Protein AF-A0A3S0DJK5-F1 (afdb_monomer_lite)

Sequence (261 aa):
MQSQNYLDNVILANFKLLVDKNFYSSIINRNNEIIGCTDLSARAFGFSNHDELIKLKLSTKEYGNREIAKYIFKGAYNQISADKIHQYVHKVYLLQEYVFRTGMVVSYIDMLPYNNKFKTYIVTLVPLYCDGQEIVALQTFSNETRVFHFQDYLAYNKIDEVCVDEKELSERELEIMFLLSHGLTQEQCAQIQSISRSTVATIIKNLCTKFGVSGSNSKALQQIAFQSGHHRVIPKSLWKPCVIITDSKAVSYINRELAKK

pLDDT: mean 87.72, std 11.28, range [45.66, 98.44]

Secondary structure (DSSP, 8-state):
--HHHHIIIIIIHHHGGGTTSSSEEEEEETTSBEEEE-HHHHHHTT-SSHHHHHHTT-BGGGTT-HHHHHHHHGGG-STTTHHHHHHHHHHHHHHHHHHHHH---EEEEEEEEETTEEEEEEEEEEEEEETTTEEEEEEEEEEE--GGGHHHHHS-S--------GGGS-HHHHHHHHHHHTT--HHHHHHHHTS-HHHHHHHHHHHHHHTT-SSS-HHHHHHHHHHTTGGGS--GGG---EEEE--HHHHHHHHHHHTT-

Structure (mmCIF, N/CA/C/O backbone):
data_AF-A0A3S0DJK5-F1
#
_entry.id   AF-A0A3S0DJK5-F1
#
loop_
_atom_site.group_PDB
_atom_site.id
_atom_site.type_symbol
_atom_site.label_atom_id
_atom_site.label_alt_id
_atom_site.label_comp_id
_atom_site.label_asym_id
_atom_site.label_entity_id
_atom_site.label_seq_id
_atom_site.pdbx_PDB_ins_code
_atom_site.Cartn_x
_atom_site.Cartn_y
_atom_site.Cartn_z
_atom_site.occupancy
_atom_site.B_iso_or_equiv
_atom_site.auth_seq_id
_atom_site.auth_comp_id
_atom_site.auth_asym_id
_atom_site.auth_atom_id
_atom_site.pdbx_PDB_model_num
ATOM 1 N N . MET A 1 1 ? -20.825 5.613 27.750 1.00 58.75 1 MET A N 1
ATOM 2 C CA . MET A 1 1 ? -20.616 4.135 27.713 1.00 58.75 1 MET A CA 1
ATOM 3 C C . MET A 1 1 ? -19.120 3.859 27.863 1.00 58.75 1 MET A C 1
ATOM 5 O O . MET A 1 1 ? -18.357 4.721 27.462 1.00 58.75 1 MET A O 1
ATOM 9 N N . GLN A 1 2 ? -18.652 2.756 28.473 1.00 84.56 2 GLN A N 1
ATOM 10 C CA . GLN A 1 2 ? -17.193 2.503 28.502 1.00 84.56 2 GLN A CA 1
ATOM 11 C C . GLN A 1 2 ? -16.680 2.304 27.067 1.00 84.56 2 GLN A C 1
ATOM 13 O O . GLN A 1 2 ? -17.272 1.525 26.322 1.00 84.56 2 GLN A O 1
ATOM 18 N N . SER A 1 3 ? -15.586 2.972 26.694 1.00 87.25 3 SER A N 1
ATOM 19 C CA . SER A 1 3 ? -15.036 2.998 25.329 1.00 87.25 3 SER A CA 1
ATOM 20 C C . SER A 1 3 ? -14.816 1.601 24.737 1.00 87.25 3 SER A C 1
ATOM 22 O O . SER A 1 3 ? -15.132 1.359 23.574 1.00 87.25 3 SER A O 1
ATOM 24 N N . GLN A 1 4 ? -14.370 0.649 25.564 1.00 89.50 4 GLN A N 1
ATOM 25 C CA . GLN A 1 4 ? -14.208 -0.752 25.168 1.00 89.50 4 GLN A CA 1
ATOM 26 C C . GLN A 1 4 ? -15.553 -1.445 24.900 1.00 89.50 4 GLN A C 1
ATOM 28 O O . GLN A 1 4 ? -15.707 -2.144 23.905 1.00 89.50 4 GLN A O 1
ATOM 33 N N . ASN A 1 5 ? -16.556 -1.206 25.749 1.00 92.19 5 ASN A N 1
ATOM 34 C CA . ASN A 1 5 ? -17.894 -1.766 25.567 1.00 92.19 5 ASN A CA 1
ATOM 35 C C . ASN A 1 5 ? -18.535 -1.262 24.264 1.00 92.19 5 ASN A C 1
ATOM 37 O O . ASN A 1 5 ? -19.137 -2.048 23.540 1.00 92.19 5 ASN A O 1
ATOM 41 N N . TYR A 1 6 ? -18.351 0.021 23.935 1.00 94.06 6 TYR A N 1
ATOM 42 C CA . TYR A 1 6 ? -18.827 0.580 22.669 1.00 94.06 6 TYR A CA 1
ATOM 43 C C . TYR A 1 6 ? -18.138 -0.053 21.456 1.00 94.06 6 TYR A C 1
ATOM 45 O O . TYR A 1 6 ? -18.799 -0.427 20.485 1.00 94.06 6 TYR A O 1
ATOM 53 N N . LEU A 1 7 ? -16.813 -0.205 21.523 1.00 94.88 7 LEU A N 1
ATOM 54 C CA . LEU A 1 7 ? -16.038 -0.841 20.465 1.00 94.88 7 LEU A CA 1
ATOM 55 C C . LEU A 1 7 ? -16.520 -2.273 20.201 1.00 94.88 7 LEU A C 1
ATOM 57 O O . LEU A 1 7 ? -16.785 -2.624 19.054 1.00 94.88 7 LEU A O 1
ATOM 61 N N . ASP A 1 8 ? -16.705 -3.071 21.250 1.00 94.56 8 ASP A N 1
ATOM 62 C CA . ASP A 1 8 ? -17.062 -4.483 21.107 1.00 94.56 8 ASP A CA 1
ATOM 63 C C . ASP A 1 8 ? -18.540 -4.684 20.740 1.00 94.56 8 ASP A C 1
ATOM 65 O O . ASP A 1 8 ? -18.862 -5.397 19.784 1.00 94.56 8 ASP A O 1
ATOM 69 N N . ASN A 1 9 ? -19.451 -4.035 21.470 1.00 95.31 9 ASN A N 1
ATOM 70 C CA . ASN A 1 9 ? -20.888 -4.308 21.379 1.00 95.31 9 ASN A CA 1
ATOM 71 C C . ASN A 1 9 ? -21.619 -3.450 20.347 1.00 95.31 9 ASN A C 1
ATOM 73 O O . ASN A 1 9 ? -22.753 -3.771 19.997 1.00 95.31 9 ASN A O 1
ATOM 77 N N . VAL A 1 10 ? -21.001 -2.371 19.858 1.00 95.19 10 VAL A N 1
ATOM 78 C CA . VAL A 1 10 ? -21.602 -1.522 18.825 1.00 95.19 10 VAL A CA 1
ATOM 79 C C . VAL A 1 10 ? -20.781 -1.571 17.549 1.00 95.19 10 VAL A C 1
ATOM 81 O O . VAL A 1 10 ? -21.297 -2.018 16.528 1.00 95.19 10 VAL A O 1
ATOM 84 N N . ILE A 1 11 ? -19.514 -1.153 17.578 1.00 96.19 11 ILE A N 1
ATOM 85 C CA . ILE A 1 11 ? -18.711 -1.056 16.350 1.00 96.19 11 ILE A CA 1
ATOM 86 C C . ILE A 1 11 ? -18.467 -2.448 15.757 1.00 96.19 11 ILE A C 1
ATOM 88 O O . ILE A 1 11 ? -18.876 -2.716 14.627 1.00 96.19 11 ILE A O 1
ATOM 92 N N . LEU A 1 12 ? -17.840 -3.354 16.512 1.00 96.62 12 LEU A N 1
ATOM 93 C CA . LEU A 1 12 ? -17.502 -4.689 16.020 1.00 96.62 12 LEU A CA 1
ATOM 94 C C . LEU A 1 12 ? -18.747 -5.548 15.790 1.00 96.62 12 LEU A C 1
ATOM 96 O O . LEU A 1 12 ? -18.797 -6.282 14.804 1.00 96.62 12 LEU A O 1
ATOM 100 N N . ALA A 1 13 ? -19.763 -5.442 16.649 1.00 96.38 13 ALA A N 1
ATOM 101 C CA . ALA A 1 13 ? -21.025 -6.158 16.470 1.00 96.38 13 ALA A CA 1
ATOM 102 C C . ALA A 1 13 ? -21.713 -5.808 15.139 1.00 96.38 13 ALA A C 1
ATOM 104 O O . ALA A 1 13 ? -22.122 -6.712 14.412 1.00 96.38 13 ALA A O 1
ATOM 105 N N . ASN A 1 14 ? -21.781 -4.521 14.777 1.00 95.94 14 ASN A N 1
ATOM 106 C CA . ASN A 1 14 ? -22.345 -4.105 13.491 1.00 95.94 14 ASN A CA 1
ATOM 107 C C . ASN A 1 14 ? -21.417 -4.446 12.319 1.00 95.94 14 ASN A C 1
ATOM 109 O O . ASN A 1 14 ? -21.885 -4.897 11.275 1.00 95.94 14 ASN A O 1
ATOM 113 N N . PHE A 1 15 ? -20.102 -4.286 12.486 1.00 96.81 15 PHE A N 1
ATOM 114 C CA . PHE A 1 15 ? -19.134 -4.602 11.435 1.00 96.81 15 PHE A CA 1
ATOM 115 C C . PHE A 1 15 ? -19.142 -6.092 11.057 1.00 96.81 15 PHE A C 1
ATOM 117 O O . PHE A 1 15 ? -19.001 -6.425 9.882 1.00 96.81 15 PHE A O 1
ATOM 124 N N . LYS A 1 16 ? -19.382 -6.997 12.019 1.00 95.38 16 LYS A N 1
ATOM 125 C CA . LYS A 1 16 ? -19.524 -8.445 11.771 1.00 95.38 16 LYS A CA 1
ATOM 126 C C . LYS A 1 16 ? -20.596 -8.784 10.735 1.00 95.38 16 LYS A C 1
ATOM 128 O O . LYS A 1 16 ? -20.446 -9.764 10.019 1.00 95.38 16 LYS A O 1
ATOM 133 N N . LEU A 1 17 ? -21.642 -7.967 10.606 1.00 96.31 17 LEU A N 1
ATOM 134 C CA . LEU A 1 17 ? -22.702 -8.162 9.606 1.00 96.31 17 LEU A CA 1
ATOM 135 C C . LEU A 1 17 ? -22.246 -7.839 8.171 1.00 96.31 17 LEU A C 1
ATOM 137 O O . LEU A 1 17 ? -22.974 -8.104 7.214 1.00 96.31 17 LEU A O 1
ATOM 141 N N . LEU A 1 18 ? -21.063 -7.237 8.023 1.00 96.25 18 LEU A N 1
ATOM 142 C CA . LEU A 1 18 ? -20.518 -6.748 6.760 1.00 96.25 18 LEU A CA 1
ATOM 143 C C . LEU A 1 18 ? -19.295 -7.544 6.278 1.00 96.25 18 LEU A C 1
ATOM 145 O O . LEU A 1 18 ? -18.783 -7.255 5.199 1.00 96.25 18 LEU A O 1
ATOM 149 N N . VAL A 1 19 ? -18.807 -8.523 7.049 1.00 96.81 19 VAL A N 1
ATOM 150 C CA . VAL A 1 19 ? -17.523 -9.202 6.777 1.00 96.81 19 VAL A CA 1
ATOM 151 C C . VAL A 1 19 ? -17.502 -9.953 5.445 1.00 96.81 19 VAL A C 1
ATOM 153 O O . VAL A 1 19 ? -16.464 -9.999 4.790 1.00 96.81 19 VAL A O 1
ATOM 156 N N . ASP A 1 20 ? -18.645 -10.484 5.015 1.00 96.00 20 ASP A N 1
ATOM 157 C CA . ASP A 1 20 ? -18.818 -11.249 3.775 1.00 96.00 20 ASP A CA 1
ATOM 158 C C . ASP A 1 20 ? -19.064 -10.359 2.541 1.00 96.00 20 ASP A C 1
ATOM 160 O O . ASP A 1 20 ? -19.135 -10.846 1.410 1.00 96.00 20 ASP A O 1
ATOM 164 N N . LYS A 1 21 ? -19.223 -9.046 2.737 1.00 95.75 21 LYS A N 1
ATOM 165 C CA . LYS A 1 21 ? -19.554 -8.107 1.665 1.00 95.75 21 LYS A CA 1
ATOM 166 C C . LYS A 1 21 ? -18.321 -7.761 0.832 1.00 95.75 21 LYS A C 1
ATOM 168 O O . LYS A 1 21 ? -17.179 -7.791 1.286 1.00 95.75 21 LYS A O 1
ATOM 173 N N . ASN A 1 22 ? -18.567 -7.396 -0.423 1.00 93.94 22 ASN A N 1
ATOM 174 C CA . ASN A 1 22 ? -17.526 -7.201 -1.429 1.00 93.94 22 ASN A CA 1
ATOM 175 C C . ASN A 1 22 ? -16.894 -5.796 -1.380 1.00 93.94 22 ASN A C 1
ATOM 177 O O . ASN A 1 22 ? -16.995 -5.031 -2.336 1.00 93.94 22 ASN A O 1
ATOM 181 N N . PHE A 1 23 ? -16.268 -5.442 -0.258 1.00 95.19 23 PHE A N 1
ATOM 182 C CA . PHE A 1 23 ? -15.488 -4.209 -0.124 1.00 95.19 23 PHE A CA 1
ATOM 183 C C . PHE A 1 23 ? -14.293 -4.411 0.810 1.00 95.19 23 PHE A C 1
ATOM 185 O O . PHE A 1 23 ? -14.308 -5.286 1.675 1.00 95.19 23 PHE A O 1
ATOM 192 N N . TYR A 1 24 ? -13.241 -3.611 0.635 1.00 95.94 24 TYR A N 1
ATOM 193 C CA . TYR A 1 24 ? -12.070 -3.644 1.509 1.00 95.94 24 TYR A CA 1
ATOM 194 C C . TYR A 1 24 ? -12.280 -2.706 2.694 1.00 95.94 24 TYR A C 1
ATOM 196 O O . TYR A 1 24 ? -12.464 -1.500 2.517 1.00 95.94 24 TYR A O 1
ATOM 204 N N . SER A 1 25 ? -12.245 -3.257 3.902 1.00 97.75 25 SER A N 1
ATOM 205 C CA . SER A 1 25 ? -12.313 -2.488 5.143 1.00 97.75 25 SER A CA 1
ATOM 206 C C . SER A 1 25 ? -11.745 -3.273 6.318 1.00 97.75 25 SER A C 1
ATOM 208 O O . SER A 1 25 ? -11.790 -4.508 6.328 1.00 97.75 25 SER A O 1
ATOM 210 N N . SER A 1 26 ? -11.211 -2.543 7.292 1.00 97.50 26 SER A N 1
ATOM 211 C CA . SER A 1 26 ? -10.689 -3.064 8.552 1.00 97.50 26 SER A CA 1
ATOM 212 C C . SER A 1 26 ? -10.972 -2.094 9.697 1.00 97.50 26 SER A C 1
ATOM 214 O O . SER A 1 26 ? -10.995 -0.883 9.493 1.00 97.50 26 SER A O 1
ATOM 216 N N . ILE A 1 27 ? -11.140 -2.627 10.905 1.00 98.19 27 ILE A N 1
ATOM 217 C CA . ILE A 1 27 ? -11.226 -1.887 12.163 1.00 98.19 27 ILE A CA 1
ATOM 218 C C . ILE A 1 27 ? -9.898 -2.040 12.902 1.00 98.19 27 ILE A C 1
ATOM 220 O O . ILE A 1 27 ? -9.411 -3.157 13.090 1.00 98.19 27 ILE A O 1
ATOM 224 N N . ILE A 1 28 ? -9.321 -0.916 13.315 1.00 98.12 28 ILE A N 1
ATOM 225 C CA . ILE A 1 28 ? -8.005 -0.824 13.947 1.00 98.12 28 ILE A CA 1
ATOM 226 C C . ILE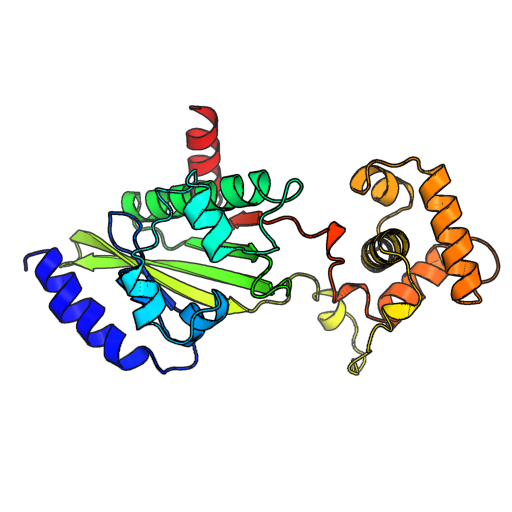 A 1 28 ? -8.169 -0.173 15.319 1.00 98.12 28 ILE A C 1
ATOM 228 O O . ILE A 1 28 ? -8.686 0.938 15.412 1.00 98.12 28 ILE A O 1
ATOM 232 N N . ASN A 1 29 ? -7.746 -0.840 16.389 1.00 96.81 29 ASN A N 1
ATOM 233 C CA . ASN A 1 29 ? -7.861 -0.297 17.746 1.00 96.81 29 ASN A CA 1
ATOM 234 C C . ASN A 1 29 ? -6.738 0.711 18.074 1.00 96.81 29 ASN A C 1
ATOM 236 O O . ASN A 1 29 ? -5.817 0.926 17.285 1.00 96.81 29 ASN A O 1
ATOM 240 N N . ARG A 1 30 ? -6.772 1.301 19.277 1.00 95.50 30 ARG A N 1
ATOM 241 C CA . ARG A 1 30 ? -5.746 2.259 19.746 1.00 95.50 30 ARG A CA 1
ATOM 242 C C . ARG A 1 30 ? -4.344 1.659 19.951 1.00 95.50 30 ARG A C 1
ATOM 244 O O . ARG A 1 30 ? -3.398 2.412 20.142 1.00 95.50 30 ARG A O 1
ATOM 251 N N . ASN A 1 31 ? -4.196 0.333 19.895 1.00 95.62 31 ASN A N 1
ATOM 252 C CA . ASN A 1 31 ? -2.896 -0.352 19.859 1.00 95.62 31 ASN A CA 1
ATOM 253 C C . ASN A 1 31 ? -2.397 -0.585 18.421 1.00 95.62 31 ASN A C 1
ATOM 255 O O . ASN A 1 31 ? -1.421 -1.312 18.212 1.00 95.62 31 ASN A O 1
ATOM 259 N N . ASN A 1 32 ? -3.070 0.014 17.432 1.00 97.19 32 ASN A N 1
ATOM 260 C CA . ASN A 1 32 ? -2.828 -0.160 16.003 1.00 97.19 32 ASN A CA 1
ATOM 261 C C . ASN A 1 32 ? -3.027 -1.606 15.520 1.00 97.19 32 ASN A C 1
ATOM 263 O O . ASN A 1 32 ? -2.503 -1.972 14.469 1.00 97.19 32 ASN A O 1
ATOM 267 N N . GLU A 1 33 ? -3.763 -2.422 16.279 1.00 96.94 33 GLU A N 1
ATOM 268 C CA . GLU A 1 33 ? -4.064 -3.816 15.950 1.00 96.94 33 GLU A CA 1
ATOM 269 C C . GLU A 1 33 ? -5.319 -3.891 15.084 1.00 96.94 33 GLU A C 1
ATOM 271 O O . GLU A 1 33 ? -6.332 -3.250 15.383 1.00 96.94 33 GLU A O 1
ATOM 276 N N . ILE A 1 34 ? -5.282 -4.721 14.043 1.00 96.94 34 ILE A N 1
ATOM 277 C CA . ILE A 1 34 ? -6.480 -5.065 13.274 1.00 96.94 34 ILE A CA 1
ATOM 278 C C . ILE A 1 34 ? -7.356 -5.995 14.121 1.00 96.94 34 ILE A C 1
ATOM 280 O O . ILE A 1 34 ? -6.988 -7.137 14.392 1.00 96.94 34 ILE A O 1
ATOM 284 N N . ILE A 1 35 ? -8.529 -5.502 14.515 1.00 96.69 35 ILE A N 1
ATOM 285 C CA . ILE A 1 35 ? -9.508 -6.205 15.367 1.00 96.69 35 ILE A CA 1
ATOM 286 C C . ILE A 1 35 ? -10.796 -6.583 14.623 1.00 96.69 35 ILE A C 1
ATOM 288 O O . ILE A 1 35 ? -11.644 -7.293 15.157 1.00 96.69 35 ILE A O 1
ATOM 292 N N . GLY A 1 36 ? -10.940 -6.128 13.380 1.00 97.00 36 GLY A N 1
ATOM 293 C CA . GLY A 1 36 ? -12.014 -6.501 12.465 1.00 97.00 36 GLY A CA 1
ATOM 294 C C . GLY A 1 36 ? -11.560 -6.293 11.025 1.00 97.00 36 GLY A C 1
ATOM 295 O O . GLY A 1 36 ? -10.805 -5.364 10.756 1.00 97.00 36 GLY A O 1
ATOM 296 N N . CYS A 1 37 ? -11.989 -7.137 10.091 1.00 97.56 37 CYS A N 1
ATOM 297 C CA . CYS A 1 37 ? -11.801 -6.897 8.659 1.00 97.56 37 CYS A CA 1
ATOM 298 C C . CYS A 1 37 ? -12.831 -7.660 7.827 1.00 97.56 37 CYS A C 1
ATOM 300 O O . CYS A 1 37 ? -13.455 -8.596 8.322 1.00 97.56 37 CYS A O 1
ATOM 302 N N . THR A 1 38 ? -13.039 -7.231 6.585 1.00 97.88 38 THR A N 1
ATOM 303 C CA . THR A 1 38 ? -13.822 -8.004 5.615 1.00 97.88 38 THR A CA 1
ATOM 304 C C . THR A 1 38 ? -13.013 -9.198 5.107 1.00 97.88 38 THR A C 1
ATOM 306 O O . THR A 1 38 ? -11.781 -9.154 5.047 1.00 97.88 38 THR A O 1
ATOM 309 N N . ASP A 1 39 ? -13.686 -10.262 4.670 1.00 97.00 39 ASP A N 1
ATOM 310 C CA . ASP A 1 39 ? -13.030 -11.419 4.053 1.00 97.00 39 ASP A CA 1
ATOM 311 C C . ASP A 1 39 ? -12.242 -11.014 2.804 1.00 97.00 39 ASP A C 1
ATOM 313 O O . ASP A 1 39 ? -11.205 -11.597 2.488 1.00 97.00 39 ASP A O 1
ATOM 317 N N . LEU A 1 40 ? -12.712 -9.986 2.089 1.00 94.75 40 LEU A N 1
ATOM 318 C CA . LEU A 1 40 ? -12.006 -9.448 0.934 1.00 94.75 40 LEU A CA 1
ATOM 319 C C . LEU A 1 40 ? -10.668 -8.800 1.334 1.00 94.75 40 LEU A C 1
ATOM 321 O O . LEU A 1 40 ? -9.657 -9.065 0.678 1.00 94.75 40 LEU A O 1
ATOM 325 N N . SER A 1 41 ? -10.634 -8.027 2.428 1.00 93.69 41 SER A N 1
ATOM 326 C CA . SER A 1 41 ? -9.384 -7.528 3.020 1.00 93.69 41 SER A CA 1
ATOM 327 C C . SER A 1 41 ? -8.464 -8.674 3.431 1.00 93.69 41 SER A C 1
ATOM 329 O O . SER A 1 41 ? -7.291 -8.673 3.064 1.00 93.69 41 SER A O 1
ATOM 331 N N . ALA A 1 42 ? -8.980 -9.681 4.138 1.00 93.50 42 ALA A N 1
ATOM 332 C CA . ALA A 1 42 ? -8.175 -10.807 4.607 1.00 93.50 42 ALA A CA 1
ATOM 333 C C . ALA A 1 42 ? -7.525 -11.586 3.452 1.00 93.50 42 ALA A C 1
ATOM 335 O O . ALA A 1 42 ? -6.320 -11.859 3.473 1.00 93.50 42 ALA A O 1
ATOM 336 N N . ARG A 1 43 ? -8.286 -11.845 2.383 1.00 91.50 43 ARG A N 1
ATOM 337 C CA . ARG A 1 43 ? -7.778 -12.492 1.165 1.00 91.50 43 ARG A CA 1
ATOM 338 C C . ARG A 1 43 ? -6.695 -11.687 0.457 1.00 91.50 43 ARG A C 1
ATOM 340 O O . ARG A 1 43 ? -5.781 -12.290 -0.101 1.00 91.50 43 ARG A O 1
ATOM 347 N N . ALA A 1 44 ? -6.733 -10.353 0.501 1.00 86.44 44 ALA A N 1
ATOM 348 C CA . ALA A 1 44 ? -5.655 -9.531 -0.060 1.00 86.44 44 ALA A CA 1
ATOM 349 C C . ALA A 1 44 ? -4.313 -9.746 0.663 1.00 86.44 44 ALA A C 1
ATOM 351 O O . ALA A 1 44 ? -3.264 -9.707 0.021 1.00 86.44 44 ALA A O 1
ATOM 352 N N . PHE A 1 45 ? -4.348 -10.047 1.963 1.00 83.50 45 PHE A N 1
ATOM 353 C CA . PHE A 1 45 ? -3.174 -10.443 2.749 1.00 83.50 45 PHE A CA 1
ATOM 354 C C . PHE A 1 45 ? -2.839 -11.945 2.647 1.00 83.50 45 PHE A C 1
ATOM 356 O O . PHE A 1 45 ? -1.856 -12.398 3.228 1.00 83.50 45 PHE A O 1
ATOM 363 N N . GLY A 1 46 ? -3.610 -12.718 1.877 1.00 86.75 46 GLY A N 1
ATOM 364 C CA . GLY A 1 46 ? -3.371 -14.143 1.646 1.00 86.75 46 GLY A CA 1
ATOM 365 C C . GLY A 1 46 ? -3.961 -15.080 2.702 1.00 86.75 46 GLY A C 1
ATOM 366 O O . GLY A 1 46 ? -3.489 -16.212 2.803 1.00 86.75 46 GLY A O 1
ATOM 367 N N . PHE A 1 47 ? -4.959 -14.623 3.464 1.00 90.50 47 PHE A N 1
ATOM 368 C CA . PHE A 1 47 ? -5.748 -15.439 4.396 1.00 90.50 47 PHE A CA 1
ATOM 369 C C . PHE A 1 47 ? -7.052 -15.917 3.756 1.00 90.50 47 PHE A C 1
ATOM 371 O O . PHE A 1 47 ? -7.544 -15.301 2.810 1.00 90.50 47 PHE A O 1
ATOM 378 N N . SER A 1 48 ? -7.641 -16.994 4.272 1.00 91.31 48 SER A N 1
ATOM 379 C CA . SER A 1 48 ? -8.880 -17.550 3.709 1.00 91.31 48 SER A CA 1
ATOM 380 C C . SER A 1 48 ? -10.107 -16.697 4.053 1.00 91.31 48 SER A C 1
ATOM 382 O O . SER A 1 48 ? -11.014 -16.544 3.232 1.00 91.31 48 SER A O 1
ATOM 384 N N . ASN A 1 49 ? -10.130 -16.146 5.269 1.00 93.94 49 ASN A N 1
ATOM 385 C CA . ASN A 1 49 ? -11.242 -15.396 5.855 1.00 93.94 49 ASN A CA 1
ATOM 386 C C . ASN A 1 49 ? -10.740 -14.395 6.913 1.00 93.94 49 ASN A C 1
ATOM 388 O O . ASN A 1 49 ? -9.571 -14.414 7.308 1.00 93.94 49 ASN A O 1
ATOM 392 N N . HIS A 1 50 ? -11.633 -13.516 7.368 1.00 94.88 50 HIS A N 1
ATOM 393 C CA . HIS A 1 50 ? -11.333 -12.493 8.369 1.00 94.88 50 HIS A CA 1
ATOM 394 C C . HIS A 1 50 ? -10.870 -13.055 9.722 1.00 94.88 50 HIS A C 1
ATOM 396 O O . HIS A 1 50 ? -9.981 -12.467 10.342 1.00 94.88 50 HIS A O 1
ATOM 402 N N . ASP A 1 51 ? -11.417 -14.188 10.170 1.00 94.62 51 ASP A N 1
ATOM 403 C CA . ASP A 1 51 ? -11.082 -14.787 11.467 1.00 94.62 51 ASP A CA 1
ATOM 404 C C . ASP A 1 51 ? -9.603 -15.178 11.563 1.00 94.62 51 ASP A C 1
ATOM 406 O O . ASP A 1 51 ? -8.974 -14.983 12.605 1.00 94.62 51 ASP A O 1
ATOM 410 N N . GLU A 1 52 ? -9.027 -15.720 10.486 1.00 93.88 52 GLU A N 1
ATOM 411 C CA . GLU A 1 52 ? -7.599 -16.058 10.424 1.00 93.88 52 GLU A CA 1
ATOM 412 C C . GLU A 1 52 ? -6.711 -14.826 10.633 1.00 93.88 52 GLU A C 1
ATOM 414 O O . GLU A 1 52 ? -5.765 -14.874 11.420 1.00 93.88 52 GLU A O 1
ATOM 419 N N . LEU A 1 53 ? -7.040 -13.709 9.975 1.00 91.94 53 LEU A N 1
ATOM 420 C CA . LEU A 1 53 ? -6.267 -12.471 10.080 1.00 91.94 53 LEU A CA 1
ATOM 421 C C . LEU A 1 53 ? -6.407 -11.843 11.473 1.00 91.94 53 LEU A C 1
ATOM 423 O O . LEU A 1 53 ? -5.406 -11.457 12.076 1.00 91.94 53 LEU A O 1
ATOM 427 N N . ILE A 1 54 ? -7.628 -11.758 12.008 1.00 93.50 54 ILE A N 1
ATOM 428 C CA . ILE A 1 54 ? -7.895 -11.119 13.308 1.00 93.50 54 ILE A CA 1
ATOM 429 C C . ILE A 1 54 ? -7.203 -11.874 14.452 1.00 93.50 54 ILE A C 1
ATOM 431 O O . ILE A 1 54 ? -6.691 -11.248 15.382 1.00 93.50 54 ILE A O 1
ATOM 435 N N . LYS A 1 55 ? -7.112 -13.211 14.380 1.00 92.69 55 LYS A N 1
ATOM 436 C CA . LYS A 1 55 ? -6.403 -14.031 15.383 1.00 92.69 55 LYS A CA 1
ATOM 437 C C . LYS A 1 55 ? -4.923 -13.680 15.518 1.00 92.69 55 LYS A C 1
ATOM 439 O O . LYS A 1 55 ? -4.366 -13.851 16.599 1.00 92.69 55 LYS A O 1
ATOM 444 N N . LEU A 1 56 ? -4.300 -13.177 14.454 1.00 88.88 56 LEU A N 1
ATOM 445 C CA . LEU A 1 56 ? -2.901 -12.750 14.477 1.00 88.88 56 LEU A CA 1
ATOM 446 C C . LEU A 1 56 ? -2.698 -11.398 15.161 1.00 88.88 56 LEU A C 1
ATOM 448 O O . LEU A 1 56 ? -1.560 -11.072 15.483 1.00 88.88 56 LEU A O 1
ATOM 452 N N . LYS A 1 57 ? -3.771 -10.614 15.360 1.00 87.62 57 LYS A N 1
ATOM 453 C CA . LYS A 1 57 ? -3.730 -9.265 15.948 1.00 87.62 57 LYS A CA 1
ATOM 454 C C . LYS A 1 57 ? -2.625 -8.391 15.352 1.00 87.62 57 LYS A C 1
ATOM 456 O O . LYS A 1 57 ? -1.887 -7.722 16.069 1.00 87.62 57 LYS A O 1
ATOM 461 N N . LEU A 1 58 ? -2.498 -8.416 14.026 1.00 92.19 58 LEU A N 1
ATOM 462 C CA . LEU A 1 58 ? -1.439 -7.693 13.327 1.00 92.19 58 LEU A CA 1
ATOM 463 C C . LEU A 1 58 ? -1.477 -6.212 13.700 1.00 92.19 58 LEU A C 1
ATOM 465 O O . LEU A 1 58 ? -2.490 -5.545 13.474 1.00 92.19 58 LEU A O 1
ATOM 469 N N . SER A 1 59 ? -0.364 -5.713 14.239 1.00 95.06 59 SER A N 1
ATOM 470 C CA . SER A 1 59 ? -0.209 -4.312 14.612 1.00 95.06 59 SER A CA 1
ATOM 471 C C . SER A 1 59 ? 0.835 -3.620 13.755 1.00 95.06 59 SER A C 1
ATOM 473 O O . SER A 1 59 ? 1.972 -4.080 13.630 1.00 95.06 59 SER A O 1
ATOM 475 N N . THR A 1 60 ? 0.500 -2.447 13.216 1.00 93.94 60 THR A N 1
ATOM 476 C CA . THR A 1 60 ? 1.507 -1.626 12.525 1.00 93.94 60 THR A CA 1
ATOM 477 C C . THR A 1 60 ? 2.529 -1.029 13.490 1.00 93.94 60 THR A C 1
ATOM 479 O O . THR A 1 60 ? 3.590 -0.596 13.050 1.00 93.94 60 THR A O 1
ATOM 482 N N . LYS A 1 61 ? 2.266 -1.035 14.805 1.00 94.38 61 LYS A N 1
ATOM 483 C CA . LYS A 1 61 ? 3.240 -0.635 15.833 1.00 94.38 61 LYS A CA 1
ATOM 484 C C . LYS A 1 61 ? 4.471 -1.546 15.842 1.00 94.38 61 LYS A C 1
ATOM 486 O O . LYS A 1 61 ? 5.570 -1.094 16.152 1.00 94.38 61 LYS A O 1
ATOM 491 N N . GLU A 1 62 ? 4.313 -2.797 15.417 1.00 92.12 62 GLU A N 1
ATOM 492 C CA . GLU A 1 62 ? 5.395 -3.767 15.237 1.00 92.12 62 GLU A CA 1
ATOM 493 C C . GLU A 1 62 ? 6.100 -3.630 13.875 1.00 92.12 62 GLU A C 1
ATOM 495 O O . GLU A 1 62 ? 6.624 -4.599 13.332 1.00 92.12 62 GLU A O 1
ATOM 500 N N . TYR A 1 63 ? 6.165 -2.421 13.307 1.00 89.50 63 TYR A N 1
ATOM 501 C CA . TYR A 1 63 ? 6.750 -2.161 11.985 1.00 89.50 63 TYR A CA 1
ATOM 502 C C . TYR A 1 63 ? 8.195 -2.660 11.810 1.00 89.50 63 TYR A C 1
ATOM 504 O O . TYR A 1 63 ? 8.642 -2.826 10.678 1.00 89.50 63 TYR A O 1
ATOM 512 N N . GLY A 1 64 ? 8.943 -2.886 12.896 1.00 91.44 64 GLY A N 1
ATOM 513 C CA . GLY A 1 64 ? 10.299 -3.450 12.881 1.00 91.44 64 GLY A CA 1
ATOM 514 C C . GLY A 1 64 ? 10.373 -4.978 13.016 1.00 91.44 64 GLY A C 1
ATOM 515 O O . GLY A 1 64 ? 11.467 -5.535 12.929 1.00 91.44 64 GLY A O 1
ATOM 516 N N . ASN A 1 65 ? 9.251 -5.670 13.237 1.00 93.88 65 ASN A N 1
ATOM 517 C CA . ASN A 1 65 ? 9.223 -7.109 13.489 1.00 93.88 65 ASN A CA 1
ATOM 518 C C . ASN A 1 65 ? 9.431 -7.896 12.184 1.00 93.88 65 ASN A C 1
ATOM 520 O O . ASN A 1 65 ? 8.559 -7.967 11.314 1.00 93.88 65 ASN A O 1
ATOM 524 N N . ARG A 1 66 ? 10.620 -8.491 12.042 1.00 93.62 66 ARG A N 1
ATOM 525 C CA . ARG A 1 66 ? 11.015 -9.237 10.838 1.00 93.62 66 ARG A CA 1
ATOM 526 C C . ARG A 1 66 ? 10.239 -10.538 10.663 1.00 93.62 66 ARG A C 1
ATOM 528 O O . ARG A 1 66 ? 9.977 -10.917 9.528 1.00 93.62 66 ARG A O 1
ATOM 535 N N . GLU A 1 67 ? 9.870 -11.210 11.749 1.00 92.06 67 GLU A N 1
ATOM 536 C CA . GLU A 1 67 ? 9.170 -12.497 11.673 1.00 92.06 67 GLU A CA 1
ATOM 537 C C . GLU A 1 67 ? 7.730 -12.308 11.189 1.00 92.06 67 GLU A C 1
ATOM 539 O O . GLU A 1 67 ? 7.297 -12.999 10.267 1.00 92.06 67 GLU A O 1
ATOM 544 N N . ILE A 1 68 ? 7.036 -11.281 11.694 1.00 89.62 68 ILE A N 1
ATOM 545 C CA . ILE A 1 68 ? 5.718 -10.887 11.172 1.00 89.62 68 ILE A CA 1
ATOM 546 C C . ILE A 1 68 ? 5.829 -10.471 9.701 1.00 89.62 68 ILE A C 1
ATOM 548 O O . ILE A 1 68 ? 5.051 -10.933 8.866 1.00 89.62 68 ILE A O 1
ATOM 552 N N . ALA A 1 69 ? 6.818 -9.642 9.348 1.00 89.44 69 ALA A N 1
ATOM 553 C CA . ALA A 1 69 ? 6.995 -9.195 7.967 1.00 89.44 69 ALA A CA 1
ATOM 554 C C . ALA A 1 69 ? 7.241 -10.368 6.998 1.00 89.44 69 ALA A C 1
ATOM 556 O O . ALA A 1 69 ? 6.606 -10.433 5.946 1.00 89.44 69 ALA A O 1
ATOM 557 N N . LYS A 1 70 ? 8.099 -11.331 7.361 1.00 89.81 70 LYS A N 1
ATOM 558 C CA . LYS A 1 70 ? 8.317 -12.560 6.578 1.00 89.81 70 LYS A CA 1
ATOM 559 C C . LYS A 1 70 ? 7.037 -13.373 6.424 1.00 89.81 70 LYS A C 1
ATOM 561 O O . LYS A 1 70 ? 6.753 -13.849 5.328 1.00 89.81 70 LYS A O 1
ATOM 566 N N . TYR A 1 71 ? 6.271 -13.526 7.501 1.00 87.62 71 TYR A N 1
ATOM 567 C CA . TYR A 1 71 ? 5.035 -14.302 7.487 1.00 87.62 71 TYR A CA 1
ATOM 568 C C . TYR A 1 71 ? 3.983 -13.695 6.542 1.00 87.62 71 TYR A C 1
ATOM 570 O O . TYR A 1 71 ? 3.380 -14.414 5.745 1.00 87.62 71 TYR A O 1
ATOM 578 N N . ILE A 1 72 ? 3.817 -12.369 6.579 1.00 86.00 72 ILE A N 1
ATOM 579 C CA . ILE A 1 72 ? 2.828 -11.648 5.766 1.00 86.00 72 ILE A CA 1
ATOM 580 C C . ILE A 1 72 ? 3.270 -11.510 4.307 1.00 86.00 72 ILE A C 1
ATOM 582 O O . ILE A 1 72 ? 2.515 -11.841 3.394 1.00 86.00 72 ILE A O 1
ATOM 586 N N . PHE A 1 73 ? 4.494 -11.037 4.062 1.00 84.31 73 PHE A N 1
ATOM 587 C CA . PHE A 1 73 ? 4.958 -10.711 2.710 1.00 84.31 73 PHE A CA 1
ATOM 588 C C . PHE A 1 73 ? 5.624 -11.892 1.988 1.00 84.31 73 PHE A C 1
ATOM 590 O O . PHE A 1 73 ? 5.815 -11.831 0.773 1.00 84.31 73 PHE A O 1
ATOM 597 N N . LYS A 1 74 ? 5.931 -12.992 2.689 1.00 86.44 74 LYS A N 1
ATOM 598 C CA . LYS A 1 74 ? 6.443 -14.252 2.120 1.00 86.44 74 LYS A CA 1
ATOM 599 C C . LYS A 1 74 ? 7.617 -13.995 1.160 1.00 86.44 74 LYS A C 1
ATOM 601 O O . LYS A 1 74 ? 8.577 -13.328 1.533 1.00 86.44 74 LYS A O 1
ATOM 606 N N . GLY A 1 75 ? 7.544 -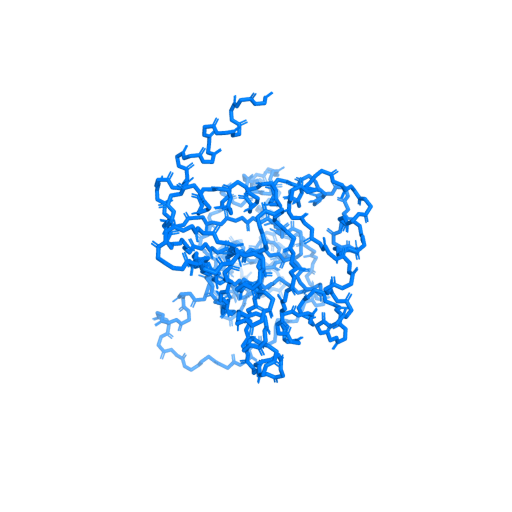14.474 -0.086 1.00 81.06 75 GLY A N 1
ATOM 607 C CA . GLY A 1 75 ? 8.601 -14.293 -1.093 1.00 81.06 75 GLY A CA 1
ATOM 608 C C . GLY A 1 75 ? 8.885 -12.832 -1.472 1.00 81.06 75 GLY A C 1
ATOM 609 O O . GLY A 1 75 ? 9.971 -12.524 -1.967 1.00 81.06 75 GLY A O 1
ATOM 610 N N . ALA A 1 76 ? 7.949 -11.918 -1.199 1.00 81.00 76 ALA A N 1
ATOM 611 C CA . ALA A 1 76 ? 8.159 -10.491 -1.389 1.00 81.00 76 ALA A CA 1
ATOM 612 C C . ALA A 1 76 ? 8.981 -9.844 -0.265 1.00 81.00 76 ALA A C 1
ATOM 614 O O . ALA A 1 76 ? 9.361 -8.691 -0.416 1.00 81.00 76 ALA A O 1
ATOM 615 N N . TYR A 1 77 ? 9.277 -10.552 0.832 1.00 87.19 77 TYR A N 1
ATOM 616 C CA . TYR A 1 77 ? 10.237 -10.117 1.845 1.00 87.19 77 TYR A CA 1
ATOM 617 C C . TYR A 1 77 ? 11.623 -10.703 1.546 1.00 87.19 77 TYR A C 1
ATOM 619 O O . TYR A 1 77 ? 11.934 -11.839 1.899 1.00 87.19 77 TYR A O 1
ATOM 627 N N . ASN A 1 78 ? 12.471 -9.925 0.875 1.00 86.25 78 ASN A N 1
ATOM 628 C CA . ASN A 1 78 ? 13.823 -10.331 0.475 1.00 86.25 78 ASN A CA 1
ATOM 629 C C . ASN A 1 78 ? 14.833 -9.186 0.663 1.00 86.25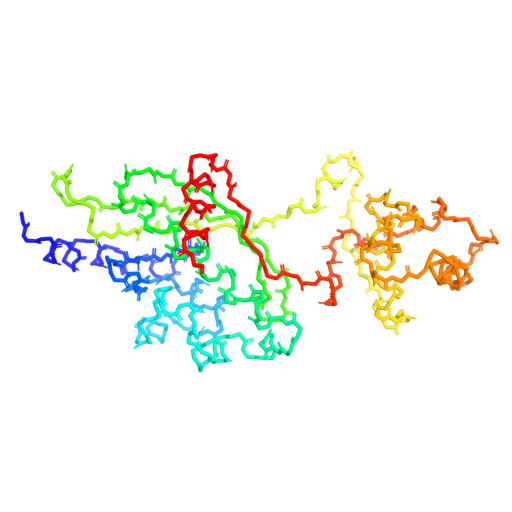 78 ASN A C 1
ATOM 631 O O . ASN A 1 78 ? 14.462 -8.079 1.046 1.00 86.25 78 ASN A O 1
ATOM 635 N N . GLN A 1 79 ? 16.114 -9.433 0.368 1.00 84.69 79 GLN A N 1
ATOM 636 C CA . GLN A 1 79 ? 17.200 -8.462 0.583 1.00 84.69 79 GLN A CA 1
ATOM 637 C C . GLN A 1 79 ? 16.973 -7.099 -0.104 1.00 84.69 79 GLN A C 1
ATOM 639 O O . GLN A 1 79 ? 17.462 -6.086 0.379 1.00 84.69 79 GLN A O 1
ATOM 644 N N . ILE A 1 80 ? 16.208 -7.047 -1.200 1.00 81.00 80 ILE A N 1
ATOM 645 C CA . ILE A 1 80 ? 15.976 -5.823 -1.992 1.00 81.00 80 ILE A CA 1
ATOM 646 C C . ILE A 1 80 ? 14.790 -4.995 -1.458 1.00 81.00 80 ILE A C 1
ATOM 648 O O . ILE A 1 80 ? 14.694 -3.778 -1.681 1.00 81.00 80 ILE A O 1
ATOM 652 N N . SER A 1 81 ? 13.842 -5.659 -0.799 1.00 84.38 81 SER A N 1
ATOM 653 C CA . SER A 1 81 ? 12.511 -5.134 -0.466 1.00 84.38 81 SER A CA 1
ATOM 654 C C . SER A 1 81 ? 12.260 -5.012 1.035 1.00 84.38 81 SER A C 1
ATOM 656 O O . SER A 1 81 ? 11.438 -4.185 1.423 1.00 84.38 81 SER A O 1
ATOM 658 N N . ALA A 1 82 ? 12.978 -5.766 1.874 1.00 89.31 82 ALA A N 1
ATOM 659 C CA . ALA A 1 82 ? 12.774 -5.817 3.321 1.00 89.31 82 ALA A CA 1
ATOM 660 C C . ALA A 1 82 ? 12.790 -4.423 3.967 1.00 89.31 82 ALA A C 1
ATOM 662 O O . ALA A 1 82 ? 11.831 -4.044 4.638 1.00 89.31 82 ALA A O 1
ATOM 663 N N . ASP A 1 83 ? 13.821 -3.618 3.698 1.00 90.56 83 ASP A N 1
ATOM 664 C CA . ASP A 1 83 ? 13.928 -2.269 4.269 1.00 90.56 83 ASP A CA 1
ATOM 665 C C . ASP A 1 83 ? 12.784 -1.358 3.812 1.00 90.56 83 ASP A C 1
ATOM 667 O O . ASP A 1 83 ? 12.227 -0.601 4.607 1.00 90.56 83 ASP A O 1
ATOM 671 N N . LYS A 1 84 ? 12.371 -1.471 2.544 1.00 89.31 84 LYS A N 1
ATOM 672 C CA . LYS A 1 84 ? 11.248 -0.697 1.991 1.00 89.31 84 LYS A CA 1
ATOM 673 C C . LYS A 1 84 ? 9.922 -1.104 2.629 1.00 89.31 84 LYS A C 1
ATOM 675 O O . LYS A 1 84 ? 9.099 -0.237 2.899 1.00 89.31 84 LYS A O 1
ATOM 680 N N . ILE A 1 85 ? 9.727 -2.393 2.909 1.00 90.12 85 ILE A N 1
ATOM 681 C CA . ILE A 1 85 ? 8.555 -2.902 3.634 1.00 90.12 85 ILE A CA 1
ATOM 682 C C . ILE A 1 85 ? 8.519 -2.316 5.047 1.00 90.12 85 ILE A C 1
ATOM 684 O O . ILE A 1 85 ? 7.498 -1.774 5.456 1.00 90.12 85 ILE A O 1
ATOM 688 N N . HIS A 1 86 ? 9.629 -2.351 5.784 1.00 92.69 86 HIS A N 1
ATOM 689 C CA . HIS A 1 86 ? 9.671 -1.783 7.134 1.00 92.69 86 HIS A CA 1
ATOM 690 C C . HIS A 1 86 ? 9.420 -0.267 7.132 1.00 92.69 86 HIS A C 1
ATOM 692 O O . HIS A 1 86 ? 8.645 0.237 7.947 1.00 92.69 86 HIS A O 1
ATOM 698 N N . GLN A 1 87 ? 10.005 0.465 6.179 1.00 92.12 87 GLN A N 1
ATOM 699 C CA . GLN A 1 87 ? 9.732 1.893 5.989 1.00 92.12 87 GLN A CA 1
ATOM 700 C C . GLN A 1 87 ? 8.262 2.158 5.643 1.00 92.12 87 GLN A C 1
ATOM 702 O O . GLN A 1 87 ? 7.673 3.106 6.164 1.00 92.12 87 GLN A O 1
ATOM 707 N N . TYR A 1 88 ? 7.665 1.321 4.793 1.00 93.19 88 TYR A N 1
ATOM 708 C CA . TYR A 1 88 ? 6.246 1.369 4.455 1.00 93.19 88 TYR A CA 1
ATOM 709 C C . TYR A 1 88 ? 5.378 1.210 5.710 1.00 93.19 88 TYR A C 1
ATOM 711 O O . TYR A 1 88 ? 4.591 2.105 6.018 1.00 93.19 88 TYR A O 1
ATOM 719 N N . VAL A 1 89 ? 5.556 0.126 6.477 1.00 93.50 89 VAL A N 1
ATOM 720 C CA . VAL A 1 89 ? 4.714 -0.158 7.654 1.00 93.50 89 VAL A CA 1
ATOM 721 C C . VAL A 1 89 ? 4.886 0.935 8.710 1.00 93.50 89 VAL A C 1
ATOM 723 O O . VAL A 1 89 ? 3.906 1.372 9.308 1.00 93.50 89 VAL A O 1
ATOM 726 N N . HIS A 1 90 ? 6.106 1.454 8.886 1.00 95.38 90 HIS A N 1
ATOM 727 C CA . HIS A 1 90 ? 6.373 2.558 9.807 1.00 95.38 90 HIS A CA 1
ATOM 728 C C . HIS A 1 90 ? 5.631 3.842 9.406 1.00 95.38 90 HIS A C 1
ATOM 730 O O . HIS A 1 90 ? 5.054 4.506 10.265 1.00 95.38 90 HIS A O 1
ATOM 736 N N . LYS A 1 91 ? 5.580 4.179 8.109 1.00 95.44 91 LYS A N 1
ATOM 737 C CA . LYS A 1 91 ? 4.791 5.323 7.621 1.00 95.44 91 LYS A CA 1
ATOM 738 C C . LYS A 1 91 ? 3.294 5.128 7.856 1.00 95.44 91 LYS A C 1
ATOM 740 O O . LYS A 1 91 ? 2.643 6.073 8.289 1.00 95.44 91 LYS A O 1
ATOM 745 N N . VAL A 1 92 ? 2.762 3.925 7.618 1.00 95.69 92 VAL A N 1
ATOM 746 C CA . VAL A 1 92 ? 1.348 3.613 7.902 1.00 95.69 92 VAL A CA 1
ATOM 747 C C . VAL A 1 92 ? 1.050 3.741 9.398 1.00 95.69 92 VAL A C 1
ATOM 749 O O . VAL A 1 92 ? 0.051 4.352 9.761 1.00 95.69 92 VAL A O 1
ATOM 752 N N . TYR A 1 93 ? 1.932 3.246 10.270 1.00 97.06 93 TYR A N 1
ATOM 753 C CA . TYR A 1 93 ? 1.805 3.419 11.720 1.00 97.06 93 TYR A CA 1
ATOM 754 C C . TYR A 1 93 ? 1.744 4.897 12.119 1.00 97.06 93 TYR A C 1
ATOM 756 O O . TYR A 1 93 ? 0.809 5.313 12.797 1.00 97.06 93 TYR A O 1
ATOM 764 N N . LEU A 1 94 ? 2.694 5.713 11.652 1.00 97.00 94 LEU A N 1
ATOM 765 C CA . LEU A 1 94 ? 2.704 7.146 11.955 1.00 97.00 94 LEU A CA 1
ATOM 766 C C . LEU A 1 94 ? 1.467 7.864 11.398 1.00 97.00 94 LEU A C 1
ATOM 768 O O . LEU A 1 94 ? 0.979 8.813 12.007 1.00 97.00 94 LEU A O 1
ATOM 772 N N . LEU A 1 95 ? 0.937 7.408 10.263 1.00 97.19 95 LEU A N 1
ATOM 773 C CA . LEU A 1 95 ? -0.302 7.934 9.707 1.00 97.19 95 LEU A CA 1
ATOM 774 C C . LEU A 1 95 ? -1.517 7.593 10.583 1.00 97.19 95 LEU A C 1
ATOM 776 O O . LEU A 1 95 ? -2.352 8.458 10.825 1.00 97.19 95 LEU A O 1
ATOM 780 N N . GLN A 1 96 ? -1.604 6.369 11.106 1.00 97.75 96 GLN A N 1
ATOM 781 C CA . GLN A 1 96 ? -2.650 6.003 12.064 1.00 97.75 96 GLN A CA 1
ATOM 782 C C . GLN A 1 96 ? -2.541 6.825 13.354 1.00 97.75 96 GLN A C 1
ATOM 784 O O . GLN A 1 96 ? -3.546 7.352 13.823 1.00 97.75 96 GLN A O 1
ATOM 789 N N . GLU A 1 97 ? -1.328 7.007 13.884 1.00 97.88 97 GLU A N 1
ATOM 790 C CA . GLU A 1 97 ? -1.079 7.858 15.054 1.00 97.88 97 GLU A CA 1
ATOM 791 C C . GLU A 1 97 ? -1.506 9.308 14.815 1.00 97.88 97 GLU A C 1
ATOM 793 O O . GLU A 1 97 ? -2.101 9.946 15.686 1.00 97.88 97 GLU A O 1
ATOM 798 N N . TYR A 1 98 ? -1.241 9.833 13.619 1.00 97.75 98 TYR A N 1
ATOM 799 C CA . TYR A 1 98 ? -1.708 11.152 13.217 1.00 97.75 98 TYR A CA 1
ATOM 800 C C . TYR A 1 98 ? -3.238 11.249 13.263 1.00 97.75 98 TYR A C 1
ATOM 802 O O . TYR A 1 98 ? -3.772 12.194 13.849 1.00 97.75 98 TYR A O 1
ATOM 810 N N . VAL A 1 99 ? -3.950 10.266 12.704 1.00 97.81 99 VAL A N 1
ATOM 811 C CA . VAL A 1 99 ? -5.422 10.233 12.713 1.00 97.81 99 VAL A CA 1
ATOM 812 C C . VAL A 1 99 ? -5.961 10.096 14.140 1.00 97.81 99 VAL A C 1
ATOM 814 O O . VAL A 1 99 ? -6.834 10.868 14.527 1.00 97.81 99 VAL A O 1
ATOM 817 N N . PHE A 1 100 ? -5.403 9.204 14.964 1.00 97.75 100 PHE A N 1
ATOM 818 C CA . PHE A 1 100 ? -5.794 9.061 16.372 1.00 97.75 100 PHE A CA 1
ATOM 819 C C . PHE A 1 100 ? -5.597 10.339 17.193 1.00 97.75 100 PHE A C 1
ATOM 821 O O . PHE A 1 100 ? -6.345 10.583 18.136 1.00 97.75 100 PHE A O 1
ATOM 828 N N . ARG A 1 101 ? -4.585 11.150 16.869 1.00 96.12 101 ARG A N 1
ATOM 829 C CA . ARG A 1 101 ? -4.297 12.404 17.583 1.00 96.12 101 ARG A CA 1
ATOM 830 C C . ARG A 1 101 ? -5.157 13.570 17.123 1.00 96.12 101 ARG A C 1
ATOM 832 O O . ARG A 1 101 ? -5.433 14.462 17.917 1.00 96.12 101 ARG A O 1
ATOM 839 N N . THR A 1 102 ? -5.500 13.609 15.841 1.00 96.44 102 THR A N 1
ATOM 840 C CA . THR A 1 102 ? -6.111 14.792 15.219 1.00 96.44 102 THR A CA 1
ATOM 841 C C . THR A 1 102 ? -7.589 14.626 14.913 1.00 96.44 102 THR A C 1
ATOM 843 O O . THR A 1 102 ? -8.278 15.628 14.752 1.00 96.44 102 THR A O 1
ATOM 846 N N . GLY A 1 103 ? -8.077 13.391 14.793 1.00 96.25 103 GLY A N 1
ATOM 847 C CA . GLY A 1 103 ? -9.421 13.124 14.295 1.00 96.25 103 GLY A CA 1
ATOM 848 C C . GLY A 1 103 ? -9.610 13.426 12.809 1.00 96.25 103 GLY A C 1
ATOM 849 O O . GLY A 1 103 ? -10.740 13.435 12.327 1.00 96.25 103 GLY A O 1
ATOM 850 N N . MET A 1 104 ? -8.534 13.686 12.062 1.00 95.88 104 MET A N 1
ATOM 851 C CA . MET A 1 104 ? -8.640 13.962 10.633 1.00 95.88 104 MET A CA 1
ATOM 852 C C . MET A 1 104 ? -8.862 12.680 9.837 1.00 95.88 104 MET A C 1
ATOM 854 O O . MET A 1 104 ? -8.140 11.703 10.004 1.00 95.88 104 MET A O 1
ATOM 858 N N . VAL A 1 105 ? -9.814 12.711 8.906 1.00 96.81 105 VAL A N 1
ATOM 859 C CA . VAL A 1 105 ? -9.928 11.682 7.870 1.00 96.81 105 VAL A CA 1
ATOM 860 C C . VAL A 1 105 ? -8.788 11.881 6.877 1.00 96.81 105 VAL A C 1
ATOM 862 O O . VAL A 1 105 ? -8.648 12.966 6.312 1.00 96.81 105 VAL A O 1
ATOM 865 N N . VAL A 1 106 ? -7.982 10.845 6.645 1.00 96.44 106 VAL A N 1
ATOM 866 C CA . VAL A 1 106 ? -6.851 10.923 5.709 1.00 96.44 106 VAL A CA 1
ATOM 867 C C . VAL A 1 106 ? -6.926 9.798 4.696 1.00 96.44 106 VAL A C 1
ATOM 869 O O . VAL A 1 106 ? -7.151 8.645 5.055 1.00 96.44 106 VAL A O 1
ATOM 872 N N . SER A 1 107 ? -6.697 10.137 3.428 1.00 95.44 107 SER A N 1
ATOM 873 C CA . SER A 1 107 ? -6.497 9.152 2.370 1.00 95.44 107 SER A CA 1
ATOM 874 C C . SER A 1 107 ? -5.024 9.043 1.996 1.00 95.44 107 SER A C 1
ATOM 876 O O . SER A 1 107 ? -4.257 10.005 2.070 1.00 95.44 107 SER A O 1
ATOM 878 N N . TYR A 1 108 ? -4.618 7.848 1.605 1.00 94.81 108 TYR A N 1
ATOM 879 C CA . TYR A 1 108 ? -3.295 7.568 1.078 1.00 94.81 108 TYR A CA 1
ATOM 880 C C . TYR A 1 108 ? -3.395 6.494 0.006 1.00 94.81 108 TYR A C 1
ATOM 882 O O . TYR A 1 108 ? -4.366 5.747 -0.058 1.00 94.81 108 TYR A O 1
ATOM 890 N N . ILE A 1 109 ? -2.390 6.428 -0.852 1.00 91.88 109 ILE A N 1
ATOM 891 C CA . ILE A 1 109 ? -2.230 5.348 -1.811 1.00 91.88 109 ILE A CA 1
ATOM 892 C C . ILE A 1 109 ? -1.195 4.394 -1.232 1.00 91.88 109 ILE A C 1
ATOM 894 O O . ILE A 1 109 ? -0.067 4.814 -0.956 1.00 91.88 109 ILE A O 1
ATOM 898 N N . ASP A 1 110 ? -1.569 3.134 -1.043 1.00 89.62 110 ASP A N 1
ATOM 899 C CA . ASP A 1 110 ? -0.607 2.073 -0.797 1.00 89.62 110 ASP A CA 1
ATOM 900 C C . ASP A 1 110 ? -0.235 1.350 -2.085 1.00 89.62 110 ASP A C 1
ATOM 902 O O . ASP A 1 110 ? -1.003 1.216 -3.038 1.00 89.62 110 ASP A O 1
ATOM 906 N N . MET A 1 111 ? 1.016 0.925 -2.122 1.00 86.12 111 MET A N 1
ATOM 907 C CA . MET A 1 111 ? 1.568 0.135 -3.198 1.00 86.12 111 MET A CA 1
ATOM 908 C C . MET A 1 111 ? 2.366 -0.988 -2.570 1.00 86.12 111 MET A C 1
ATOM 910 O O . MET A 1 111 ? 3.458 -0.763 -2.044 1.00 86.12 111 MET A O 1
ATOM 914 N N . LEU A 1 112 ? 1.805 -2.194 -2.612 1.00 81.06 112 LEU A N 1
ATOM 915 C CA . LEU A 1 112 ? 2.423 -3.394 -2.066 1.00 81.06 112 LEU A CA 1
ATOM 916 C C . LEU A 1 112 ? 2.303 -4.574 -3.044 1.00 81.06 112 LEU A C 1
ATOM 918 O O . LEU A 1 112 ? 1.378 -4.639 -3.859 1.00 81.06 112 LEU A O 1
ATOM 922 N N . PRO A 1 113 ? 3.229 -5.543 -2.957 1.00 70.75 113 PRO A N 1
ATOM 923 C CA . PRO A 1 113 ? 3.186 -6.772 -3.742 1.00 70.75 113 PRO A CA 1
ATOM 924 C C . PRO A 1 113 ? 2.184 -7.778 -3.145 1.00 70.75 113 PRO A C 1
ATOM 926 O O . PRO A 1 113 ? 2.564 -8.834 -2.635 1.00 70.75 113 PRO A O 1
ATOM 929 N N . TYR A 1 114 ? 0.893 -7.453 -3.184 1.00 68.75 114 TYR A N 1
ATOM 930 C CA . TYR A 1 114 ? -0.175 -8.322 -2.688 1.00 68.75 114 TYR A CA 1
ATOM 931 C C . TYR A 1 114 ? -0.276 -9.608 -3.518 1.00 68.75 114 TYR A C 1
ATOM 933 O O . TYR A 1 114 ? -0.569 -9.571 -4.713 1.00 68.75 114 TYR A O 1
ATOM 941 N N . ASN A 1 115 ? -0.054 -10.765 -2.886 1.00 63.62 115 ASN A N 1
ATOM 942 C CA . ASN A 1 115 ? -0.107 -12.081 -3.536 1.00 63.62 115 ASN A CA 1
ATOM 943 C C . ASN A 1 115 ? 0.729 -12.159 -4.835 1.00 63.62 115 ASN A C 1
ATOM 945 O O . ASN A 1 115 ? 0.261 -12.636 -5.869 1.00 63.62 115 ASN A O 1
ATOM 949 N N . ASN A 1 116 ? 1.958 -11.627 -4.800 1.00 59.53 116 ASN A N 1
ATOM 950 C CA . ASN A 1 116 ? 2.861 -11.550 -5.957 1.00 59.53 116 ASN A CA 1
ATOM 951 C C . ASN A 1 116 ? 2.287 -10.791 -7.168 1.00 59.53 116 ASN A C 1
ATOM 953 O O . ASN A 1 116 ? 2.760 -10.982 -8.288 1.00 59.53 116 ASN A O 1
ATOM 957 N N . LYS A 1 117 ? 1.286 -9.932 -6.957 1.00 64.94 117 LYS A N 1
ATOM 958 C CA . LYS A 1 117 ? 0.792 -8.963 -7.934 1.00 64.94 117 LYS A CA 1
ATOM 959 C C . LYS A 1 117 ? 0.977 -7.568 -7.355 1.00 64.94 117 LYS A C 1
ATOM 961 O O . LYS A 1 117 ? 0.630 -7.317 -6.204 1.00 64.94 117 LYS A O 1
ATOM 966 N N . PHE A 1 118 ? 1.526 -6.653 -8.144 1.00 67.69 118 PHE A N 1
ATOM 967 C CA . PHE A 1 118 ? 1.572 -5.258 -7.736 1.00 67.69 118 PHE A CA 1
ATOM 968 C C . PHE A 1 118 ? 0.179 -4.675 -7.873 1.00 67.69 118 PHE A C 1
ATOM 970 O O . PHE A 1 118 ? -0.318 -4.481 -8.981 1.00 67.69 118 PHE A O 1
ATOM 977 N N . LYS A 1 119 ? -0.459 -4.450 -6.731 1.00 78.00 119 LYS A N 1
ATOM 978 C CA . LYS A 1 119 ? -1.741 -3.773 -6.666 1.00 78.00 119 LYS A CA 1
ATOM 979 C C . LYS A 1 119 ? -1.560 -2.466 -5.932 1.00 78.00 119 LYS A C 1
ATOM 981 O O . LYS A 1 119 ? -0.721 -2.339 -5.039 1.00 78.00 119 LYS A O 1
ATOM 986 N N . THR A 1 120 ? -2.359 -1.502 -6.340 1.00 85.50 120 THR A N 1
ATOM 987 C CA . THR A 1 120 ? -2.379 -0.182 -5.744 1.00 85.50 120 THR A CA 1
ATOM 988 C C . THR A 1 120 ? -3.765 0.031 -5.182 1.00 85.50 120 THR A C 1
ATOM 990 O O . THR A 1 120 ? -4.743 -0.158 -5.906 1.00 85.50 120 THR A O 1
ATOM 993 N N . TYR A 1 121 ? -3.865 0.408 -3.913 1.00 90.31 121 TYR A N 1
ATOM 994 C CA . TYR A 1 121 ? -5.141 0.782 -3.325 1.00 90.31 121 TYR A CA 1
ATOM 995 C C . TYR A 1 121 ? -5.090 2.230 -2.878 1.00 90.31 121 TYR A C 1
ATOM 997 O O . TYR A 1 121 ? -4.083 2.711 -2.366 1.00 90.31 121 TYR A O 1
ATOM 1005 N N . ILE A 1 122 ? -6.198 2.937 -3.071 1.00 93.19 122 ILE A N 1
ATOM 1006 C CA . ILE A 1 122 ? -6.460 4.141 -2.295 1.00 93.19 122 ILE A CA 1
ATOM 1007 C C . ILE A 1 122 ? -7.147 3.701 -1.009 1.00 93.19 122 ILE A C 1
ATOM 1009 O O . ILE A 1 122 ? -8.143 2.983 -1.062 1.00 93.19 122 ILE A O 1
ATOM 1013 N N . VAL A 1 123 ? -6.589 4.094 0.128 1.00 95.44 123 VAL A N 1
ATOM 1014 C CA . VAL A 1 123 ? -7.053 3.736 1.464 1.00 95.44 123 VAL A CA 1
ATOM 1015 C C . VAL A 1 123 ? -7.417 5.006 2.211 1.00 95.44 123 VAL A C 1
ATOM 1017 O O . VAL A 1 123 ? -6.605 5.922 2.320 1.00 95.44 123 VAL A O 1
ATOM 1020 N N . THR A 1 124 ? -8.622 5.053 2.763 1.00 97.38 124 THR A N 1
ATOM 1021 C CA . THR A 1 124 ? -9.098 6.139 3.619 1.00 97.38 124 THR A CA 1
ATOM 1022 C C . THR A 1 124 ? -9.168 5.656 5.060 1.00 97.38 124 THR A C 1
ATOM 1024 O O . THR A 1 124 ? -9.823 4.656 5.337 1.00 97.38 124 THR A O 1
ATOM 1027 N N . LEU A 1 125 ? -8.507 6.365 5.976 1.00 97.75 125 LEU A N 1
ATOM 1028 C CA . LEU A 1 125 ? -8.591 6.170 7.423 1.00 97.75 125 LEU A CA 1
ATOM 1029 C C . LEU A 1 125 ? -9.635 7.118 8.005 1.00 97.75 125 LEU A C 1
ATOM 1031 O O . LEU A 1 125 ? -9.494 8.337 7.899 1.00 97.75 125 LEU A O 1
ATOM 1035 N N . VAL A 1 126 ? -10.652 6.551 8.644 1.00 98.00 126 VAL A N 1
ATOM 1036 C CA . VAL A 1 126 ? -11.748 7.277 9.288 1.00 98.00 126 VAL A CA 1
ATOM 1037 C C . VAL A 1 126 ? -11.696 7.021 10.797 1.00 98.00 126 VAL A C 1
ATOM 1039 O O . VAL A 1 126 ? -11.748 5.861 11.205 1.00 98.00 126 VAL A O 1
ATOM 1042 N N . PRO A 1 127 ? -11.588 8.052 11.650 1.00 98.06 127 PRO A N 1
ATOM 1043 C CA . PRO A 1 127 ? -11.663 7.875 13.096 1.00 98.06 127 PRO A CA 1
ATOM 1044 C C . PRO A 1 127 ? -13.092 7.548 13.543 1.00 98.06 127 PRO A C 1
ATOM 1046 O O . PRO A 1 127 ? -14.054 8.175 13.102 1.00 98.06 127 PRO A O 1
ATOM 1049 N N . LEU A 1 128 ? -13.224 6.578 14.447 1.00 97.69 128 LEU A N 1
ATOM 1050 C CA . LEU A 1 128 ? -14.486 6.177 15.062 1.00 97.69 128 LEU A CA 1
ATOM 1051 C C . LEU A 1 128 ? -14.559 6.710 16.492 1.00 97.69 128 LEU A C 1
ATOM 1053 O O . LEU A 1 128 ? -13.686 6.417 17.313 1.00 97.69 128 LEU A O 1
ATOM 1057 N N . TYR A 1 129 ? -15.613 7.468 16.788 1.00 95.62 129 TYR A N 1
ATOM 1058 C CA . TYR A 1 129 ? -15.788 8.152 18.067 1.00 95.62 129 TYR A CA 1
ATOM 1059 C C . TYR A 1 129 ? -16.772 7.425 18.983 1.00 95.62 129 TYR A C 1
ATOM 1061 O O . TYR A 1 129 ? -17.860 7.060 18.546 1.00 95.62 129 TYR A O 1
ATOM 1069 N N . CYS A 1 130 ? -16.435 7.302 20.266 1.00 93.81 130 CYS A N 1
ATOM 1070 C CA . CYS A 1 130 ? -17.394 6.997 21.327 1.00 93.81 130 CYS A CA 1
ATOM 1071 C C . CYS A 1 130 ? -17.957 8.306 21.883 1.00 93.81 130 CYS A C 1
ATOM 1073 O O . CYS A 1 130 ? -17.197 9.203 22.258 1.00 93.81 130 CYS A O 1
ATOM 1075 N N . ASP A 1 131 ? -19.287 8.418 21.909 1.00 87.31 131 ASP A N 1
ATOM 1076 C CA . ASP A 1 131 ? -20.029 9.573 22.434 1.00 87.31 131 ASP A CA 1
ATOM 1077 C C . ASP A 1 131 ? -19.566 10.935 21.847 1.00 87.31 131 ASP A C 1
ATOM 1079 O O . ASP A 1 131 ? -19.722 11.984 22.464 1.00 87.31 131 ASP A O 1
ATOM 1083 N N . GLY A 1 132 ? -18.971 10.929 20.643 1.00 85.06 132 GLY A N 1
ATOM 1084 C CA . GLY A 1 132 ? -18.447 12.120 19.959 1.00 85.06 132 GLY A CA 1
ATOM 1085 C C . GLY A 1 132 ? -17.177 12.735 20.567 1.00 85.06 132 GLY A C 1
ATOM 1086 O O . GLY A 1 132 ? -16.740 13.784 20.102 1.00 85.06 132 GLY A O 1
ATOM 1087 N N . GLN A 1 133 ? -16.583 12.114 21.590 1.00 86.50 133 GLN A N 1
ATOM 1088 C CA . GLN A 1 133 ? -15.484 12.703 22.366 1.00 86.50 133 GLN A CA 1
ATOM 1089 C C . GLN A 1 133 ? -14.153 11.979 22.161 1.00 86.50 133 GLN A C 1
ATOM 1091 O O . GLN A 1 133 ? -13.140 12.612 21.869 1.00 86.50 133 GLN A O 1
ATOM 1096 N N . GLU A 1 134 ? -14.143 10.653 22.303 1.00 92.81 134 GLU A N 1
ATOM 1097 C CA . GLU A 1 134 ? -12.920 9.850 22.245 1.00 92.81 134 GLU A CA 1
ATOM 1098 C C . GLU A 1 134 ? -12.867 9.025 20.960 1.00 92.81 134 GLU A C 1
ATOM 1100 O O . GLU A 1 134 ? -13.809 8.298 20.652 1.00 92.81 134 GLU A O 1
ATOM 1105 N N . ILE A 1 135 ? -11.739 9.074 20.247 1.00 96.69 135 ILE A N 1
ATOM 1106 C CA . ILE A 1 135 ? -11.466 8.147 19.144 1.00 96.69 135 ILE A CA 1
ATOM 1107 C C . ILE A 1 135 ? -11.083 6.788 19.734 1.00 96.69 135 ILE A C 1
ATOM 1109 O O . ILE A 1 135 ? -10.012 6.640 20.326 1.00 96.69 135 ILE A O 1
ATOM 1113 N N . VAL A 1 136 ? -11.945 5.790 19.548 1.00 96.62 136 VAL A N 1
ATOM 1114 C CA . VAL A 1 136 ? -11.768 4.436 20.105 1.00 96.62 136 VAL A CA 1
ATOM 1115 C C . VAL A 1 136 ? -11.141 3.457 19.117 1.00 96.62 136 VAL A C 1
ATOM 1117 O O . VAL A 1 136 ? -10.512 2.480 19.519 1.00 96.62 136 VAL A O 1
ATOM 1120 N N . ALA A 1 137 ? -11.288 3.727 17.822 1.00 98.00 137 ALA A N 1
ATOM 1121 C CA . ALA A 1 137 ? -10.750 2.919 16.739 1.00 98.00 137 ALA A CA 1
ATOM 1122 C C . ALA A 1 137 ? -10.651 3.749 15.452 1.00 98.00 137 ALA A C 1
ATOM 1124 O O . ALA A 1 137 ? -11.189 4.853 15.368 1.00 98.00 137 ALA A O 1
ATOM 1125 N N . LEU A 1 138 ? -9.989 3.200 14.440 1.00 98.44 138 LEU A N 1
ATOM 1126 C CA . LEU A 1 138 ? -10.050 3.665 13.059 1.00 98.44 138 LEU A CA 1
ATOM 1127 C C . LEU A 1 138 ? -10.775 2.620 12.218 1.00 98.44 138 LEU A C 1
ATOM 1129 O O . LEU A 1 138 ? -10.635 1.423 12.459 1.00 98.44 138 LEU A O 1
ATOM 1133 N N . GLN A 1 139 ? -11.482 3.068 11.191 1.00 98.38 139 GLN A N 1
ATOM 1134 C CA . GLN A 1 139 ? -11.959 2.224 10.110 1.00 98.38 139 GLN A CA 1
ATOM 1135 C C . GLN A 1 139 ? -11.235 2.586 8.820 1.00 98.38 139 GLN A C 1
ATOM 1137 O O . GLN A 1 139 ? -11.101 3.764 8.486 1.00 98.38 139 GLN A O 1
ATOM 1142 N N . THR A 1 140 ? -10.775 1.580 8.085 1.00 97.88 140 THR A N 1
ATOM 1143 C CA . THR A 1 140 ? -10.266 1.768 6.729 1.00 97.88 140 THR A CA 1
ATOM 1144 C C . THR A 1 140 ? -11.350 1.495 5.702 1.00 97.88 140 THR A C 1
ATOM 1146 O O . THR A 1 140 ? -12.181 0.609 5.890 1.00 97.88 140 THR A O 1
ATOM 1149 N N . PHE A 1 141 ? -11.302 2.206 4.584 1.00 97.00 141 PHE A N 1
ATOM 1150 C CA . PHE A 1 141 ? -11.976 1.818 3.349 1.00 97.00 141 PHE A CA 1
ATOM 1151 C C . PHE A 1 141 ? -10.960 1.847 2.225 1.00 97.00 141 PHE A C 1
ATOM 1153 O O . PHE A 1 141 ? -10.242 2.839 2.098 1.00 97.00 141 PHE A O 1
ATOM 1160 N N . SER A 1 142 ? -10.903 0.788 1.420 1.00 94.81 142 SER A N 1
ATOM 1161 C CA . SER A 1 142 ? -9.937 0.710 0.326 1.00 94.81 142 SER A CA 1
ATOM 1162 C C . SER A 1 142 ? -10.590 0.380 -1.008 1.00 94.81 142 SER A C 1
ATOM 1164 O O . SER A 1 142 ? -11.528 -0.411 -1.080 1.00 94.81 142 SER A O 1
ATOM 1166 N N . ASN A 1 143 ? -10.056 0.957 -2.081 1.00 91.31 143 ASN A N 1
ATOM 1167 C CA . ASN A 1 143 ? -10.432 0.623 -3.451 1.00 91.31 143 ASN A CA 1
ATOM 1168 C C . ASN A 1 143 ? -9.177 0.376 -4.278 1.00 91.31 143 ASN A C 1
ATOM 1170 O O . ASN A 1 143 ? -8.239 1.174 -4.230 1.00 91.31 143 ASN A O 1
ATOM 1174 N N . GLU A 1 144 ? -9.164 -0.719 -5.038 1.00 87.94 144 GLU A N 1
ATOM 1175 C CA . GLU A 1 144 ? -8.099 -0.964 -6.009 1.00 87.94 144 GLU A CA 1
ATOM 1176 C C . GLU A 1 144 ? -8.140 0.154 -7.056 1.00 87.94 144 GLU A C 1
ATOM 1178 O O . GLU A 1 144 ? -9.193 0.469 -7.612 1.00 87.94 144 GLU A O 1
ATOM 1183 N N . THR A 1 145 ? -7.000 0.791 -7.294 1.00 82.88 145 THR A N 1
ATOM 1184 C CA . THR A 1 145 ? -6.880 1.940 -8.185 1.00 82.88 145 THR A CA 1
ATOM 1185 C C . THR A 1 145 ? -5.759 1.730 -9.191 1.00 82.88 145 THR A C 1
ATOM 1187 O O . THR A 1 145 ? -4.773 1.038 -8.946 1.00 82.88 145 THR A O 1
ATOM 1190 N N . ARG A 1 146 ? -5.917 2.344 -10.360 1.00 76.12 146 ARG A N 1
ATOM 1191 C CA . ARG A 1 146 ? -5.029 2.201 -11.513 1.00 76.12 146 ARG A CA 1
ATOM 1192 C C . ARG A 1 146 ? -4.239 3.489 -11.739 1.00 76.12 146 ARG A C 1
ATOM 1194 O O . ARG A 1 146 ? -4.451 4.190 -12.724 1.00 76.12 146 ARG A O 1
ATOM 1201 N N . VAL A 1 147 ? -3.330 3.810 -10.816 1.00 73.31 147 VAL A N 1
ATOM 1202 C CA . VAL A 1 147 ? -2.609 5.105 -10.788 1.00 73.31 147 VAL A CA 1
ATOM 1203 C C . VAL A 1 147 ? -1.814 5.376 -12.073 1.00 73.31 147 VAL A C 1
ATOM 1205 O O . VAL A 1 147 ? -1.744 6.514 -12.526 1.00 73.31 147 VAL A O 1
ATOM 1208 N N . PHE A 1 148 ? -1.272 4.336 -12.710 1.00 70.19 148 PHE A N 1
ATOM 1209 C CA . PHE A 1 148 ? -0.445 4.461 -13.920 1.00 70.19 148 PHE A CA 1
ATOM 1210 C C . PHE A 1 148 ? -1.242 4.440 -15.234 1.00 70.19 148 PHE A C 1
ATOM 1212 O O . PHE A 1 148 ? -0.684 4.621 -16.311 1.00 70.19 148 PHE A O 1
ATOM 1219 N N . HIS A 1 149 ? -2.564 4.282 -15.163 1.00 69.62 149 HIS A N 1
ATOM 1220 C CA . HIS A 1 149 ? -3.416 4.128 -16.341 1.00 69.62 149 HIS A CA 1
ATOM 1221 C C . HIS A 1 149 ? -4.041 5.442 -16.810 1.00 69.62 149 HIS A C 1
ATOM 1223 O O . HIS A 1 149 ? -4.946 5.416 -17.634 1.00 69.62 149 HIS A O 1
ATOM 1229 N N . PHE A 1 150 ? -3.593 6.608 -16.328 1.00 72.38 150 PHE A N 1
ATOM 1230 C CA . PHE A 1 150 ? -4.152 7.893 -16.778 1.00 72.38 150 PHE A CA 1
ATOM 1231 C C . PHE A 1 150 ? -4.088 8.038 -18.312 1.00 72.38 150 PHE A C 1
ATOM 1233 O O . PHE A 1 150 ? -4.992 8.598 -18.923 1.00 72.38 150 PHE A O 1
ATOM 1240 N N . GLN A 1 151 ? -3.053 7.462 -18.935 1.00 70.44 151 GLN A N 1
ATOM 1241 C CA . GLN A 1 151 ? -2.878 7.438 -20.385 1.00 70.44 151 GLN A CA 1
ATOM 1242 C C . GLN A 1 151 ? -4.000 6.668 -21.103 1.00 70.44 151 GLN A C 1
ATOM 1244 O O . GLN A 1 151 ? -4.369 7.049 -22.208 1.00 70.44 151 GLN A O 1
ATOM 1249 N N . ASP A 1 152 ? -4.592 5.651 -20.465 1.00 69.12 152 ASP A N 1
ATOM 1250 C CA . ASP A 1 152 ? -5.743 4.914 -21.002 1.00 69.12 152 ASP A CA 1
ATOM 1251 C C . ASP A 1 152 ? -7.002 5.803 -21.066 1.00 69.12 152 ASP A C 1
ATOM 1253 O O . ASP A 1 152 ? -7.834 5.626 -21.946 1.00 69.12 152 ASP A O 1
ATOM 1257 N N . TYR A 1 153 ? -7.135 6.789 -20.170 1.00 68.25 153 TYR A N 1
ATOM 1258 C CA . TYR A 1 153 ? -8.253 7.747 -20.184 1.00 68.25 153 TYR A CA 1
ATOM 1259 C C . TYR A 1 153 ? -8.043 8.893 -21.180 1.00 68.25 153 TYR A C 1
ATOM 1261 O O . TYR A 1 153 ? -9.007 9.522 -21.611 1.00 68.25 153 TYR A O 1
ATOM 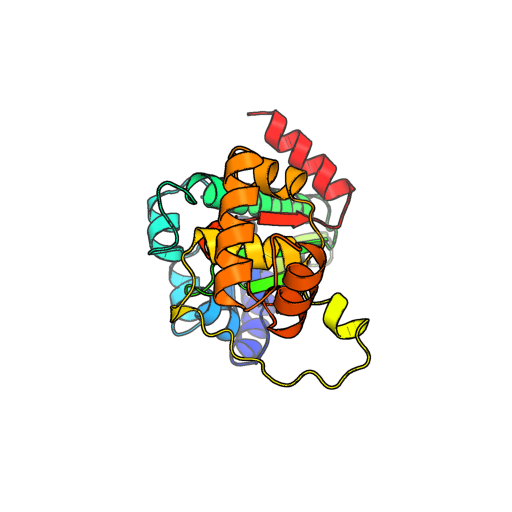1269 N N . LEU A 1 154 ? -6.787 9.186 -21.528 1.00 71.62 154 LEU A N 1
ATOM 1270 C CA . LEU A 1 154 ? -6.436 10.202 -22.524 1.00 71.62 154 LEU A CA 1
ATOM 1271 C C . LEU A 1 154 ? -6.441 9.634 -23.950 1.00 71.62 154 LEU A C 1
ATOM 1273 O O . LEU A 1 154 ? -6.727 10.356 -24.905 1.00 71.62 154 LEU A O 1
ATOM 1277 N N . ALA A 1 155 ? -6.128 8.347 -24.106 1.00 64.81 155 ALA A N 1
ATOM 1278 C CA . ALA A 1 155 ? -6.146 7.656 -25.384 1.00 64.81 155 ALA A CA 1
ATOM 1279 C C . ALA A 1 155 ? -7.580 7.218 -25.727 1.00 64.81 155 ALA A C 1
ATOM 1281 O O . ALA A 1 155 ? -8.074 6.214 -25.233 1.00 64.81 155 ALA A O 1
ATOM 1282 N N . TYR A 1 156 ? -8.246 7.955 -26.616 1.00 52.84 156 TYR A N 1
ATOM 1283 C CA . TYR A 1 156 ? -9.648 7.754 -27.028 1.00 52.84 156 TYR A CA 1
ATOM 1284 C C . TYR A 1 156 ? -9.958 6.437 -27.783 1.00 52.84 156 TYR A C 1
ATOM 1286 O O . TYR A 1 156 ? -11.030 6.297 -28.372 1.00 52.84 156 TYR A O 1
ATOM 1294 N N . ASN A 1 157 ? -9.040 5.470 -27.811 1.00 52.38 157 ASN A N 1
ATOM 1295 C CA . ASN A 1 157 ? -9.189 4.241 -28.590 1.00 52.38 157 ASN A CA 1
ATOM 1296 C C . ASN A 1 157 ? -9.671 3.097 -27.701 1.00 52.38 157 ASN A C 1
ATOM 1298 O O . ASN A 1 157 ? -9.241 2.994 -26.561 1.00 52.38 157 ASN A O 1
ATOM 1302 N N . LYS A 1 158 ? -10.541 2.219 -28.221 1.00 47.78 158 LYS A N 1
ATOM 1303 C CA . LYS A 1 158 ? -10.917 0.971 -27.539 1.00 47.78 158 LYS A CA 1
ATOM 1304 C C . LYS A 1 158 ? -9.652 0.184 -27.225 1.00 47.78 158 LYS A C 1
ATOM 1306 O O . LYS A 1 158 ? -8.904 -0.201 -28.118 1.00 47.78 158 LYS A O 1
ATOM 1311 N N . ILE A 1 159 ? -9.418 0.008 -25.940 1.00 51.41 159 ILE A N 1
ATOM 1312 C CA . ILE A 1 159 ? -8.264 -0.687 -25.417 1.00 51.41 159 ILE A CA 1
ATOM 1313 C C . ILE A 1 159 ? -8.675 -2.141 -25.221 1.00 51.41 159 ILE A C 1
ATOM 1315 O O . ILE A 1 159 ? -9.341 -2.461 -24.238 1.00 51.41 159 ILE A O 1
ATOM 1319 N N . ASP A 1 160 ? -8.290 -3.003 -26.155 1.00 49.25 160 ASP A N 1
ATOM 1320 C CA . ASP A 1 160 ? -8.394 -4.446 -25.953 1.00 49.25 160 ASP A CA 1
ATOM 1321 C C . ASP A 1 160 ? -7.380 -4.908 -24.887 1.00 49.25 160 ASP A C 1
ATOM 1323 O O . ASP A 1 160 ? -6.368 -4.242 -24.620 1.00 49.25 160 ASP A O 1
ATOM 1327 N N . GLU A 1 161 ? -7.666 -6.042 -24.238 1.00 46.81 161 GLU A N 1
ATOM 1328 C CA . GLU A 1 161 ? -6.735 -6.727 -23.336 1.00 46.81 161 GLU A CA 1
ATOM 1329 C C . GLU A 1 161 ? -5.492 -7.164 -24.121 1.00 46.81 161 GLU A C 1
ATOM 1331 O O . GLU A 1 161 ? -5.424 -8.256 -24.680 1.00 46.81 161 GLU A O 1
ATOM 1336 N N . VAL A 1 162 ? -4.489 -6.291 -24.188 1.00 49.31 162 VAL A N 1
ATOM 1337 C CA . VAL A 1 162 ? -3.191 -6.647 -24.755 1.00 49.31 162 VAL A CA 1
ATOM 1338 C C . VAL A 1 162 ? -2.438 -7.479 -23.725 1.00 49.31 162 VAL A C 1
ATOM 1340 O O . VAL A 1 162 ? -2.079 -6.999 -22.648 1.00 49.31 162 VAL A O 1
ATOM 1343 N N . CYS A 1 163 ? -2.227 -8.749 -24.058 1.00 45.66 163 CYS A N 1
ATOM 1344 C CA . CYS A 1 163 ? -1.362 -9.643 -23.309 1.00 45.66 163 CYS A CA 1
ATOM 1345 C C . CYS A 1 163 ? 0.088 -9.297 -23.669 1.00 45.66 163 CYS A C 1
ATOM 1347 O O . CYS A 1 163 ? 0.514 -9.509 -24.804 1.00 45.66 163 CYS A O 1
ATOM 1349 N N . VAL A 1 164 ? 0.836 -8.724 -22.725 1.00 53.78 164 VAL A N 1
ATOM 1350 C CA . VAL A 1 164 ? 2.289 -8.587 -22.867 1.00 53.78 164 VAL A CA 1
ATOM 1351 C C . VAL A 1 164 ? 2.863 -10.001 -22.866 1.00 53.78 164 VAL A C 1
ATOM 1353 O O . VAL A 1 164 ? 2.772 -10.690 -21.849 1.00 53.78 164 VAL A O 1
ATOM 1356 N N . ASP A 1 165 ? 3.442 -10.450 -23.980 1.00 53.75 165 ASP A N 1
ATOM 1357 C CA . ASP A 1 165 ? 4.188 -11.709 -23.981 1.00 53.75 165 ASP A CA 1
ATOM 1358 C C . ASP A 1 165 ? 5.529 -11.487 -23.266 1.00 53.75 165 ASP A C 1
ATOM 1360 O O . ASP A 1 165 ? 6.545 -11.115 -23.851 1.00 53.75 165 ASP A O 1
ATOM 1364 N N . GLU A 1 166 ? 5.510 -11.642 -21.942 1.00 56.72 166 GLU A N 1
ATOM 1365 C CA . GLU A 1 166 ? 6.672 -11.449 -21.069 1.00 56.72 166 GLU A CA 1
ATOM 1366 C C . GLU A 1 166 ? 7.816 -12.438 -21.369 1.00 56.72 166 GLU A C 1
ATOM 1368 O O . GLU A 1 166 ? 8.923 -12.259 -20.864 1.00 56.72 166 GLU A O 1
ATOM 1373 N N . LYS A 1 167 ? 7.580 -13.488 -22.171 1.00 57.09 167 LYS A N 1
ATOM 1374 C CA . LYS A 1 167 ? 8.513 -14.614 -22.323 1.00 57.09 167 LYS A CA 1
ATOM 1375 C C . LYS A 1 167 ? 9.748 -14.321 -23.181 1.00 57.09 167 LYS A C 1
ATOM 1377 O O . LYS A 1 167 ? 10.710 -15.080 -23.089 1.00 57.09 167 LYS A O 1
ATOM 1382 N N . GLU A 1 168 ? 9.771 -13.240 -23.961 1.00 76.75 168 GLU A N 1
ATOM 1383 C CA . GLU A 1 168 ? 10.905 -12.917 -24.851 1.00 76.75 168 GLU A CA 1
ATOM 1384 C C . GLU A 1 168 ? 11.837 -11.805 -24.335 1.00 76.75 168 GLU A C 1
ATOM 1386 O O . GLU A 1 168 ? 12.917 -11.559 -24.897 1.00 76.75 168 GLU A O 1
ATOM 1391 N N . LEU A 1 169 ? 11.451 -11.120 -23.257 1.00 85.75 169 LEU A N 1
ATOM 1392 C CA . LEU A 1 169 ? 12.199 -9.992 -22.710 1.00 85.75 169 LEU A CA 1
ATOM 1393 C C . LEU A 1 169 ? 12.866 -10.369 -21.387 1.00 85.75 169 LEU A C 1
ATOM 1395 O O . LEU A 1 169 ? 12.252 -10.922 -20.480 1.00 85.75 169 LEU A O 1
ATOM 1399 N N . SER A 1 170 ? 14.144 -10.024 -21.259 1.00 89.38 170 SER A N 1
ATOM 1400 C CA . SER A 1 170 ? 14.835 -10.058 -19.971 1.00 89.38 170 SER A CA 1
ATOM 1401 C C . SER A 1 170 ? 14.226 -9.044 -18.999 1.00 89.38 170 SER A C 1
ATOM 1403 O O . SER A 1 170 ? 13.606 -8.060 -19.402 1.00 89.38 170 SER A O 1
ATOM 1405 N N . GLU A 1 171 ? 14.464 -9.225 -17.700 1.00 87.69 171 GLU A N 1
ATOM 1406 C CA . GLU A 1 171 ? 13.980 -8.302 -16.665 1.00 87.69 171 GLU A CA 1
ATOM 1407 C C . GLU A 1 171 ? 14.400 -6.846 -16.943 1.00 87.69 171 GLU A C 1
ATOM 1409 O O . GLU A 1 171 ? 13.580 -5.936 -16.875 1.00 87.69 171 GLU A O 1
ATOM 1414 N N . ARG A 1 172 ? 15.644 -6.624 -17.388 1.00 89.56 172 ARG A N 1
ATOM 1415 C CA . ARG A 1 172 ? 16.148 -5.290 -17.757 1.00 89.56 172 ARG A CA 1
ATOM 1416 C C . ARG A 1 172 ? 15.485 -4.702 -18.995 1.00 89.56 172 ARG A C 1
ATOM 1418 O O . ARG A 1 172 ? 15.276 -3.494 -19.068 1.00 89.56 172 ARG A O 1
ATOM 1425 N N . GLU A 1 173 ? 15.156 -5.540 -19.966 1.00 91.81 173 GLU A N 1
ATOM 1426 C CA . GLU A 1 173 ? 14.406 -5.121 -21.147 1.00 91.81 173 GLU A CA 1
ATOM 1427 C C . GLU A 1 173 ? 12.974 -4.728 -20.775 1.00 91.81 173 GLU A C 1
ATOM 1429 O O . GLU A 1 173 ? 12.510 -3.677 -21.212 1.00 91.81 173 GLU A O 1
ATOM 1434 N N . LEU A 1 174 ? 12.315 -5.497 -19.901 1.00 90.69 174 LEU A N 1
ATOM 1435 C CA . LEU A 1 174 ? 10.995 -5.162 -19.360 1.00 90.69 174 LEU A CA 1
ATOM 1436 C C . LEU A 1 174 ? 11.015 -3.835 -18.591 1.00 90.69 174 LEU A C 1
ATOM 1438 O O . LEU A 1 174 ? 10.132 -3.002 -18.790 1.00 90.69 174 LEU A O 1
ATOM 1442 N N . GLU A 1 175 ? 12.039 -3.599 -17.763 1.00 91.00 175 GLU A N 1
ATOM 1443 C CA . GLU A 1 175 ? 12.240 -2.315 -17.080 1.00 91.00 175 GLU A CA 1
ATOM 1444 C C . GLU A 1 175 ? 12.325 -1.150 -18.068 1.00 91.00 175 GLU A C 1
ATOM 1446 O O . GLU A 1 175 ? 11.650 -0.138 -17.891 1.00 91.00 175 GLU A O 1
ATOM 1451 N N . ILE A 1 176 ? 13.139 -1.279 -19.118 1.00 93.31 176 ILE A N 1
ATOM 1452 C CA . ILE A 1 176 ? 13.291 -0.225 -20.125 1.00 93.31 176 ILE A CA 1
ATOM 1453 C C . ILE A 1 176 ? 11.989 -0.007 -20.900 1.00 93.31 176 ILE A C 1
ATOM 1455 O O . ILE A 1 176 ? 11.596 1.142 -21.076 1.00 93.31 176 ILE A O 1
ATOM 1459 N N . MET A 1 177 ? 11.286 -1.066 -21.307 1.00 92.62 177 MET A N 1
ATOM 1460 C CA . MET A 1 177 ? 9.993 -0.946 -21.993 1.00 92.62 177 MET A CA 1
ATOM 1461 C C . MET A 1 177 ? 8.953 -0.230 -21.121 1.00 92.62 177 MET A C 1
ATOM 1463 O O . MET A 1 177 ? 8.281 0.688 -21.594 1.00 92.62 177 MET A O 1
ATOM 1467 N N . PHE A 1 178 ? 8.876 -0.569 -19.831 1.00 90.25 178 PHE A N 1
ATOM 1468 C CA . PHE A 1 178 ? 8.008 0.120 -18.876 1.00 90.25 178 PHE A CA 1
ATOM 1469 C C . PHE A 1 178 ? 8.345 1.615 -18.767 1.00 90.25 178 PHE A C 1
ATOM 1471 O O . PHE A 1 178 ? 7.458 2.459 -18.898 1.00 90.25 178 PHE A O 1
ATOM 1478 N N . LEU A 1 179 ? 9.619 1.970 -18.575 1.00 91.75 179 LEU A N 1
ATOM 1479 C CA . LEU A 1 179 ? 10.036 3.370 -18.430 1.00 91.75 179 LEU A CA 1
ATOM 1480 C C . LEU A 1 179 ? 9.822 4.166 -19.730 1.00 91.75 179 LEU A C 1
ATOM 1482 O O . LEU A 1 179 ? 9.312 5.286 -19.693 1.00 91.75 179 LEU A O 1
ATOM 1486 N N . LEU A 1 180 ? 10.133 3.580 -20.889 1.00 91.94 180 LEU A N 1
ATOM 1487 C CA . LEU A 1 180 ? 9.892 4.206 -22.191 1.00 91.94 180 LEU A CA 1
ATOM 1488 C C . LEU A 1 180 ? 8.402 4.428 -22.451 1.00 91.94 180 LEU A C 1
ATOM 1490 O O . LEU A 1 180 ? 8.040 5.499 -22.925 1.00 91.94 180 LEU A O 1
ATOM 1494 N N . SER A 1 181 ? 7.531 3.474 -22.100 1.00 89.19 181 SER A N 1
ATOM 1495 C CA . SER A 1 181 ? 6.072 3.621 -22.262 1.00 89.19 181 SER A CA 1
ATOM 1496 C C . SER A 1 181 ? 5.483 4.790 -21.454 1.00 89.19 181 SER A C 1
ATOM 1498 O O . SER A 1 181 ? 4.424 5.310 -21.790 1.00 89.19 181 SER A O 1
ATOM 1500 N N . HIS A 1 182 ? 6.198 5.255 -20.426 1.00 87.62 182 HIS A N 1
ATOM 1501 C CA . HIS A 1 182 ? 5.867 6.449 -19.642 1.00 87.62 182 HIS A CA 1
ATOM 1502 C C . HIS A 1 182 ? 6.574 7.723 -20.143 1.00 87.62 182 HIS A C 1
ATOM 1504 O O . HIS A 1 182 ? 6.481 8.775 -19.514 1.00 87.62 182 HIS A O 1
ATOM 1510 N N . GLY A 1 183 ? 7.283 7.650 -21.271 1.00 88.44 183 GLY A N 1
ATOM 1511 C CA . GLY A 1 183 ? 7.944 8.782 -21.918 1.00 88.44 183 GLY A CA 1
ATOM 1512 C C . GLY A 1 183 ? 9.269 9.206 -21.301 1.00 88.44 183 GLY A C 1
ATOM 1513 O O . GLY A 1 183 ? 9.737 10.313 -21.570 1.00 88.44 183 GLY A O 1
ATOM 1514 N N . LEU A 1 184 ? 9.891 8.349 -20.491 1.00 92.00 184 LEU A N 1
ATOM 1515 C CA . LEU A 1 184 ? 11.184 8.663 -19.899 1.00 92.00 184 LEU A CA 1
ATOM 1516 C C . LEU A 1 184 ? 12.296 8.602 -20.949 1.00 92.00 184 LEU A C 1
ATOM 1518 O O . LEU A 1 184 ? 12.356 7.716 -21.799 1.00 92.00 184 LEU A O 1
ATOM 1522 N N . THR A 1 185 ? 13.225 9.547 -20.854 1.00 91.44 185 THR A N 1
ATOM 1523 C CA . THR A 1 185 ? 14.411 9.608 -21.713 1.00 91.44 185 THR A CA 1
ATOM 1524 C C . THR A 1 185 ? 15.441 8.538 -21.337 1.00 91.44 185 THR A C 1
ATOM 1526 O O . THR A 1 185 ? 15.423 7.991 -20.233 1.00 91.44 185 THR A O 1
ATOM 1529 N N . GLN A 1 186 ? 16.406 8.274 -22.229 1.00 91.81 186 GLN A N 1
ATOM 1530 C CA . GLN A 1 186 ? 17.520 7.353 -21.944 1.00 91.81 186 GLN A CA 1
ATOM 1531 C C . GLN A 1 186 ? 18.315 7.766 -20.698 1.00 91.81 186 GLN A C 1
ATOM 1533 O O . GLN A 1 186 ? 18.723 6.910 -19.920 1.00 91.81 186 GLN A O 1
ATOM 1538 N N . GLU A 1 187 ? 18.508 9.075 -20.516 1.00 93.06 187 GLU A N 1
ATOM 1539 C CA . GLU A 1 187 ? 19.176 9.677 -19.359 1.00 93.06 187 GLU A CA 1
ATOM 1540 C C . GLU A 1 187 ? 18.448 9.303 -18.059 1.00 93.06 187 GLU A C 1
ATOM 1542 O O . GLU A 1 187 ? 19.041 8.742 -17.139 1.00 93.06 187 GLU A O 1
ATOM 1547 N N . GLN A 1 188 ? 17.132 9.531 -18.022 1.00 92.69 188 GLN A N 1
ATOM 1548 C CA . GLN A 1 188 ? 16.285 9.227 -16.867 1.00 92.69 188 GLN A CA 1
ATOM 1549 C C . GLN A 1 188 ? 16.213 7.722 -16.595 1.00 92.69 188 GLN A C 1
ATOM 1551 O O . GLN A 1 188 ? 16.269 7.303 -15.441 1.00 92.69 188 GLN A O 1
ATOM 1556 N N . CYS A 1 189 ? 16.143 6.896 -17.642 1.00 92.38 189 CYS A N 1
ATOM 1557 C CA . CYS A 1 189 ? 16.183 5.442 -17.498 1.00 92.38 189 CYS A CA 1
ATOM 1558 C C . CYS A 1 189 ? 17.489 4.981 -16.839 1.00 92.38 189 CYS A C 1
ATOM 1560 O O . CYS A 1 189 ? 17.454 4.167 -15.916 1.00 92.38 189 CYS A O 1
ATOM 1562 N N . ALA A 1 190 ? 18.629 5.532 -17.271 1.00 92.56 190 ALA A N 1
ATOM 1563 C CA . ALA A 1 190 ? 19.937 5.222 -16.696 1.00 92.56 190 ALA A CA 1
ATOM 1564 C C . ALA A 1 190 ? 20.004 5.601 -15.212 1.00 92.56 190 ALA A C 1
ATOM 1566 O O . ALA A 1 190 ? 20.427 4.790 -14.390 1.00 92.56 190 ALA A O 1
ATOM 1567 N N . GLN A 1 191 ? 19.516 6.793 -14.860 1.00 89.38 191 GLN A N 1
ATOM 1568 C CA . GLN A 1 191 ? 19.453 7.255 -13.472 1.00 89.38 191 GLN A CA 1
ATOM 1569 C C . GLN A 1 191 ? 18.583 6.338 -12.600 1.00 89.38 191 GLN A C 1
ATOM 1571 O O . GLN A 1 191 ? 19.029 5.887 -11.546 1.00 89.38 191 GLN A O 1
ATOM 1576 N N . ILE A 1 192 ? 17.366 6.011 -13.046 1.00 86.06 192 ILE A N 1
ATOM 1577 C CA . ILE A 1 192 ? 16.422 5.175 -12.282 1.00 86.06 192 ILE A CA 1
ATOM 1578 C C . ILE A 1 192 ? 16.965 3.762 -12.071 1.00 86.06 192 ILE A C 1
ATOM 1580 O O . ILE A 1 192 ? 16.824 3.209 -10.978 1.00 86.06 192 ILE A O 1
ATOM 1584 N N . GLN A 1 193 ? 17.593 3.186 -13.096 1.00 86.81 193 GLN A N 1
ATOM 1585 C CA . GLN A 1 193 ? 18.173 1.846 -13.029 1.00 86.81 193 GLN A CA 1
ATOM 1586 C C . GLN A 1 193 ? 19.583 1.814 -12.423 1.00 86.81 193 GLN A C 1
ATOM 1588 O O . GLN A 1 193 ? 20.113 0.730 -12.194 1.00 86.81 193 GLN A O 1
ATOM 1593 N N . SER A 1 194 ? 20.183 2.977 -12.137 1.00 88.25 194 SER A N 1
ATOM 1594 C CA . SER A 1 194 ? 21.564 3.102 -11.646 1.00 88.25 194 SER A CA 1
ATOM 1595 C C . SER A 1 194 ? 22.594 2.425 -12.567 1.00 88.25 194 SER A C 1
ATOM 1597 O O . SER A 1 194 ? 23.512 1.750 -12.107 1.00 88.25 194 SER A O 1
ATOM 1599 N N . ILE A 1 195 ? 22.438 2.604 -13.883 1.00 92.25 195 ILE A N 1
ATOM 1600 C CA . ILE A 1 195 ? 23.346 2.100 -14.930 1.00 92.25 195 ILE A CA 1
ATOM 1601 C C . ILE A 1 195 ? 23.800 3.242 -15.845 1.00 92.25 195 ILE A C 1
ATOM 1603 O O . ILE A 1 195 ? 23.239 4.336 -15.828 1.00 92.25 195 ILE A O 1
ATOM 1607 N N . SER A 1 196 ? 24.813 3.003 -16.681 1.00 94.94 196 SER A N 1
ATOM 1608 C CA . SER A 1 196 ? 25.260 4.019 -17.635 1.00 94.94 196 SER A CA 1
ATOM 1609 C C . SER A 1 196 ? 24.239 4.240 -18.757 1.00 94.94 196 SER A C 1
ATOM 1611 O O . SER A 1 196 ? 23.552 3.320 -19.215 1.00 94.94 196 SER A O 1
ATOM 1613 N N . ARG A 1 197 ? 24.208 5.469 -19.287 1.00 94.94 197 ARG A N 1
ATOM 1614 C CA . ARG A 1 197 ? 23.430 5.806 -20.489 1.00 94.94 197 ARG A CA 1
ATOM 1615 C C . ARG A 1 197 ? 23.812 4.922 -21.685 1.00 94.94 197 ARG A C 1
ATOM 1617 O O . ARG A 1 197 ? 22.947 4.562 -22.478 1.00 94.94 197 ARG A O 1
ATOM 1624 N N . SER A 1 198 ? 25.087 4.547 -21.815 1.00 93.75 198 SER A N 1
ATOM 1625 C CA . SER A 1 198 ? 25.555 3.655 -22.884 1.00 93.75 198 SER A CA 1
ATOM 1626 C C . SER A 1 198 ? 24.961 2.248 -22.776 1.00 93.75 198 SER A C 1
ATOM 1628 O O . SER A 1 198 ? 24.571 1.677 -23.793 1.00 93.75 198 SER A O 1
ATOM 1630 N N . THR A 1 199 ? 24.810 1.709 -21.563 1.00 94.94 199 THR A N 1
ATOM 1631 C CA . THR A 1 199 ? 24.132 0.424 -21.340 1.00 94.94 199 THR A CA 1
ATOM 1632 C C . THR A 1 199 ? 22.660 0.509 -21.733 1.00 94.94 199 THR A C 1
ATOM 1634 O O . THR A 1 199 ? 22.175 -0.360 -22.453 1.00 94.94 199 THR A O 1
ATOM 1637 N N . VAL A 1 200 ? 21.967 1.591 -21.358 1.00 94.25 200 VAL A N 1
ATOM 1638 C CA . VAL A 1 200 ? 20.580 1.841 -21.791 1.00 94.25 200 VAL A CA 1
ATOM 1639 C C . VAL A 1 200 ? 20.472 1.902 -23.316 1.00 94.25 200 VAL A C 1
ATOM 1641 O O . VAL A 1 200 ? 19.592 1.268 -23.892 1.00 94.25 200 VAL A O 1
ATOM 1644 N N . ALA A 1 201 ? 21.378 2.615 -23.989 1.00 93.56 201 ALA A N 1
ATOM 1645 C CA . ALA A 1 201 ? 21.385 2.714 -25.448 1.00 93.56 201 ALA A CA 1
ATOM 1646 C C . ALA A 1 201 ? 21.584 1.347 -26.128 1.00 93.56 201 ALA A C 1
ATOM 1648 O O . ALA A 1 201 ? 20.935 1.062 -27.136 1.00 93.56 201 ALA A O 1
ATOM 1649 N N . THR A 1 202 ? 22.433 0.484 -25.561 1.00 94.75 202 THR A N 1
ATOM 1650 C CA . THR A 1 202 ? 22.622 -0.898 -26.030 1.00 94.75 202 THR A CA 1
ATOM 1651 C C . THR A 1 202 ? 21.356 -1.733 -25.847 1.00 94.75 202 THR A C 1
ATOM 1653 O O . THR A 1 202 ? 20.939 -2.409 -26.785 1.00 94.75 202 THR A O 1
ATOM 1656 N N . ILE A 1 203 ? 20.699 -1.648 -24.684 1.00 94.19 203 ILE A N 1
ATOM 1657 C CA . ILE A 1 203 ? 19.428 -2.348 -24.440 1.00 94.19 203 ILE A CA 1
ATOM 1658 C C . ILE A 1 203 ? 18.362 -1.877 -25.438 1.00 94.19 203 ILE A C 1
ATOM 1660 O O . ILE A 1 203 ? 17.707 -2.705 -26.060 1.00 94.19 203 ILE A O 1
ATOM 1664 N N . ILE A 1 204 ? 18.238 -0.566 -25.668 1.00 93.31 204 ILE A N 1
ATOM 1665 C CA . ILE A 1 204 ? 17.308 -0.003 -26.660 1.00 93.31 204 ILE A CA 1
ATOM 1666 C C . ILE A 1 204 ? 17.615 -0.515 -28.067 1.00 93.31 204 ILE A C 1
ATOM 1668 O O . ILE A 1 204 ? 16.694 -0.856 -28.798 1.00 93.31 204 ILE A O 1
ATOM 1672 N N . LYS A 1 205 ? 18.890 -0.611 -28.458 1.00 92.31 205 LYS A N 1
ATOM 1673 C CA . LYS A 1 205 ? 19.278 -1.170 -29.761 1.00 92.31 205 LYS A CA 1
ATOM 1674 C C . LYS A 1 205 ? 18.844 -2.636 -29.906 1.00 92.31 205 LYS A C 1
ATOM 1676 O O . LYS A 1 205 ? 18.328 -3.021 -30.956 1.00 92.31 205 LYS A O 1
ATOM 1681 N N . ASN A 1 206 ? 19.028 -3.438 -28.858 1.00 91.69 206 ASN A N 1
ATOM 1682 C CA . ASN A 1 206 ? 18.610 -4.841 -28.843 1.00 91.69 206 ASN A CA 1
ATOM 1683 C C . ASN A 1 206 ? 17.083 -4.962 -28.912 1.00 91.69 206 ASN A C 1
ATOM 1685 O O . ASN A 1 206 ? 16.570 -5.720 -29.729 1.00 91.69 206 ASN A O 1
ATOM 1689 N N . LEU A 1 207 ? 16.363 -4.153 -28.131 1.00 92.12 207 LEU A N 1
ATOM 1690 C CA . LEU A 1 207 ? 14.906 -4.056 -28.173 1.00 92.12 207 LEU A CA 1
ATOM 1691 C C . LEU A 1 207 ? 14.405 -3.649 -29.564 1.00 92.12 207 LEU A C 1
ATOM 1693 O O . LEU A 1 207 ? 13.543 -4.322 -30.115 1.00 92.12 207 LEU A O 1
ATOM 1697 N N . CYS A 1 208 ? 14.980 -2.614 -30.183 1.00 90.88 208 CYS A N 1
ATOM 1698 C CA . CYS A 1 208 ? 14.644 -2.232 -31.555 1.00 90.88 208 CYS A CA 1
ATOM 1699 C C . CYS A 1 208 ? 14.810 -3.407 -32.527 1.00 90.88 208 CYS A C 1
ATOM 1701 O O . CYS A 1 208 ? 13.943 -3.626 -33.363 1.00 90.88 208 CYS A O 1
ATOM 1703 N N . THR A 1 209 ? 15.878 -4.197 -32.379 1.00 89.38 209 THR A N 1
ATOM 1704 C CA . THR A 1 209 ? 16.109 -5.391 -33.208 1.00 89.38 209 THR A CA 1
ATOM 1705 C C . THR A 1 209 ? 15.020 -6.444 -32.987 1.00 89.38 209 THR A C 1
ATOM 1707 O O . THR A 1 209 ? 14.476 -6.958 -33.960 1.00 89.38 209 THR A O 1
ATOM 1710 N N . LYS A 1 210 ? 14.652 -6.719 -31.727 1.00 90.44 210 LYS A N 1
ATOM 1711 C CA . LYS A 1 210 ? 13.570 -7.657 -31.371 1.00 90.44 210 LYS A CA 1
ATOM 1712 C C . LYS A 1 210 ? 12.213 -7.234 -31.941 1.00 90.44 210 LYS A C 1
ATOM 1714 O O . LYS A 1 210 ? 11.456 -8.075 -32.402 1.00 90.44 210 LYS A O 1
ATOM 1719 N N . PHE A 1 211 ? 11.931 -5.933 -31.958 1.00 87.81 211 PHE A N 1
ATOM 1720 C CA . PHE A 1 211 ? 10.672 -5.373 -32.459 1.00 87.81 211 PHE A CA 1
ATOM 1721 C C . PHE A 1 211 ? 10.719 -4.943 -33.938 1.00 87.81 211 PHE A C 1
ATOM 1723 O O . PHE A 1 211 ? 9.802 -4.273 -34.408 1.00 87.81 211 PHE A O 1
ATOM 1730 N N . GLY A 1 212 ? 11.779 -5.283 -34.683 1.00 85.88 212 GLY A N 1
ATOM 1731 C CA . GLY A 1 212 ? 11.901 -4.945 -36.108 1.00 85.88 212 GLY A CA 1
ATOM 1732 C C . GLY A 1 212 ? 12.001 -3.441 -36.411 1.00 85.88 212 GLY A C 1
ATOM 1733 O O . GLY A 1 212 ? 11.771 -3.011 -37.541 1.00 85.88 212 GLY A O 1
ATOM 1734 N N . VAL A 1 213 ? 12.348 -2.618 -35.421 1.00 87.81 213 VAL A N 1
ATOM 1735 C CA . VAL A 1 213 ? 12.548 -1.174 -35.577 1.00 87.81 213 VAL A CA 1
ATOM 1736 C C . VAL A 1 213 ? 13.929 -0.919 -36.174 1.00 87.81 213 VAL A C 1
ATOM 1738 O O . VAL A 1 213 ? 14.954 -1.308 -35.614 1.00 87.81 213 VAL A O 1
ATOM 1741 N N . SER A 1 214 ? 13.971 -0.220 -37.308 1.00 83.50 214 SER A N 1
ATOM 1742 C CA . SER A 1 214 ? 15.233 0.134 -37.961 1.00 83.50 214 SER A CA 1
ATOM 1743 C C . SER A 1 214 ? 16.042 1.136 -37.129 1.00 83.50 214 SER A C 1
ATOM 1745 O O . SER A 1 214 ? 15.574 2.231 -36.807 1.00 83.50 214 SER A O 1
ATOM 1747 N N . GLY A 1 215 ? 17.286 0.767 -36.815 1.00 78.75 215 GLY A N 1
ATOM 1748 C CA . GLY A 1 215 ? 18.203 1.576 -36.009 1.00 78.75 215 GLY A CA 1
ATOM 1749 C C . GLY A 1 215 ? 17.778 1.726 -34.541 1.00 78.75 215 GLY A C 1
ATOM 1750 O O . GLY A 1 215 ? 16.838 1.099 -34.061 1.00 78.75 215 GLY A O 1
ATOM 1751 N N . SER A 1 216 ? 18.470 2.590 -33.798 1.00 79.31 216 SER A N 1
ATOM 1752 C CA . SER A 1 216 ? 18.185 2.844 -32.374 1.00 79.31 216 SER A CA 1
ATOM 1753 C C . SER A 1 216 ? 17.120 3.936 -32.175 1.00 79.31 216 SER A C 1
ATOM 1755 O O . SER A 1 216 ? 17.338 4.896 -31.433 1.00 79.31 216 SER A O 1
ATOM 1757 N N . ASN A 1 217 ? 15.978 3.831 -32.866 1.00 85.44 217 ASN A N 1
ATOM 1758 C CA . ASN A 1 217 ? 14.898 4.818 -32.778 1.00 85.44 217 ASN A CA 1
ATOM 1759 C C . ASN A 1 217 ? 14.063 4.638 -31.498 1.00 85.44 217 ASN A C 1
ATOM 1761 O O . ASN A 1 217 ? 13.053 3.935 -31.476 1.00 85.44 217 ASN A O 1
ATOM 1765 N N . SER A 1 218 ? 14.461 5.332 -30.430 1.00 83.44 218 SER A N 1
ATOM 1766 C CA . SER A 1 218 ? 13.778 5.261 -29.135 1.00 83.44 218 SER A CA 1
ATOM 1767 C C . SER A 1 218 ? 12.341 5.788 -29.157 1.00 83.44 218 SER A C 1
ATOM 1769 O O . SER A 1 218 ? 11.541 5.340 -28.346 1.00 83.44 218 SER A O 1
ATOM 1771 N N . LYS A 1 219 ? 11.989 6.706 -30.071 1.00 87.62 219 LYS A N 1
ATOM 1772 C CA . LYS A 1 219 ? 10.609 7.213 -30.190 1.00 87.62 219 LYS A CA 1
ATOM 1773 C C . LYS A 1 219 ? 9.670 6.146 -30.747 1.00 87.62 219 LYS A C 1
ATOM 1775 O O . LYS A 1 219 ? 8.584 5.951 -30.212 1.00 87.62 219 LYS A O 1
ATOM 1780 N N . ALA A 1 220 ? 10.105 5.440 -31.791 1.00 87.75 220 ALA A N 1
ATOM 1781 C CA . ALA A 1 220 ? 9.343 4.325 -32.347 1.00 87.75 220 ALA A CA 1
ATOM 1782 C C . ALA A 1 220 ? 9.180 3.204 -31.309 1.00 87.75 220 ALA A C 1
ATOM 1784 O O . ALA A 1 220 ? 8.076 2.712 -31.098 1.00 87.75 220 ALA A O 1
ATOM 1785 N N . LEU A 1 221 ? 10.259 2.871 -30.591 1.00 90.44 221 LEU A N 1
ATOM 1786 C CA . LEU A 1 221 ? 10.209 1.866 -29.530 1.00 90.44 221 LEU A CA 1
ATOM 1787 C C . LEU A 1 221 ? 9.292 2.279 -28.365 1.00 90.44 221 LEU A C 1
ATOM 1789 O O . LEU A 1 221 ? 8.555 1.447 -27.852 1.00 90.44 221 LEU A O 1
ATOM 1793 N N . GLN A 1 222 ? 9.286 3.557 -27.974 1.00 90.19 222 GLN A N 1
ATOM 1794 C CA . GLN A 1 222 ? 8.355 4.090 -26.974 1.00 90.19 222 GLN A CA 1
ATOM 1795 C C . GLN A 1 222 ? 6.890 3.904 -27.396 1.00 90.19 222 GLN A C 1
ATOM 1797 O O . GLN A 1 222 ? 6.062 3.509 -26.577 1.00 90.19 222 GLN A O 1
ATOM 1802 N N . GLN A 1 223 ? 6.566 4.164 -28.666 1.00 87.25 223 GLN A N 1
ATOM 1803 C CA . GLN A 1 223 ? 5.210 3.975 -29.178 1.00 87.25 223 GLN A CA 1
ATOM 1804 C C . GLN A 1 223 ? 4.799 2.499 -29.154 1.00 87.25 223 GLN A C 1
ATOM 1806 O O . GLN A 1 223 ? 3.694 2.191 -28.713 1.00 87.25 223 GLN A O 1
ATOM 1811 N N . ILE A 1 224 ? 5.699 1.595 -29.551 1.00 88.56 224 ILE A N 1
ATOM 1812 C CA . ILE A 1 224 ? 5.480 0.146 -29.449 1.00 88.56 224 ILE A CA 1
ATOM 1813 C C . ILE A 1 224 ? 5.270 -0.253 -27.989 1.00 88.56 224 ILE A C 1
ATOM 1815 O O . ILE A 1 224 ? 4.314 -0.952 -27.680 1.00 88.56 224 ILE A O 1
ATOM 1819 N N . ALA A 1 225 ? 6.104 0.240 -27.070 1.00 88.62 225 ALA A N 1
ATOM 1820 C CA . ALA A 1 225 ? 5.982 -0.078 -25.653 1.00 88.62 225 ALA A CA 1
ATOM 1821 C C . ALA A 1 225 ? 4.609 0.316 -25.082 1.00 88.62 225 ALA A C 1
ATOM 1823 O O . ALA A 1 225 ? 4.005 -0.450 -24.330 1.00 88.62 225 ALA A O 1
ATOM 1824 N N . PHE A 1 226 ? 4.098 1.485 -25.476 1.00 85.12 226 PHE A N 1
ATOM 1825 C CA . PHE A 1 226 ? 2.764 1.944 -25.100 1.00 85.12 226 PHE A CA 1
ATOM 1826 C C . PHE A 1 226 ? 1.647 1.100 -25.737 1.00 85.12 226 PHE A C 1
ATOM 1828 O O . PHE A 1 226 ? 0.732 0.653 -25.048 1.00 85.12 226 PHE A O 1
ATOM 1835 N N . GLN A 1 227 ? 1.729 0.837 -27.045 1.00 83.81 227 GLN A N 1
ATOM 1836 C CA . GLN A 1 227 ? 0.726 0.051 -27.777 1.00 83.81 227 GLN A CA 1
ATOM 1837 C C . GLN A 1 227 ? 0.650 -1.401 -27.295 1.00 83.81 227 GLN A C 1
ATOM 1839 O O . GLN A 1 227 ? -0.441 -1.960 -27.207 1.00 83.81 227 GLN A O 1
ATOM 1844 N N . SER A 1 228 ? 1.786 -1.979 -26.908 1.00 82.06 228 SER A N 1
ATOM 1845 C CA . SER A 1 228 ? 1.871 -3.315 -26.317 1.00 82.06 228 SER A CA 1
ATOM 1846 C C . SER A 1 228 ? 1.425 -3.360 -24.849 1.00 82.06 228 SER A C 1
ATOM 1848 O O . SER A 1 228 ? 1.452 -4.422 -24.239 1.00 82.06 228 SER A O 1
ATOM 1850 N N . GLY A 1 229 ? 1.019 -2.234 -24.251 1.00 79.62 229 GLY A N 1
ATOM 1851 C CA . GLY A 1 229 ? 0.471 -2.193 -22.895 1.00 79.62 229 GLY A CA 1
ATOM 1852 C C . GLY A 1 229 ? 1.507 -2.247 -21.769 1.00 79.62 229 GLY A C 1
ATOM 1853 O O . GLY A 1 229 ? 1.123 -2.439 -20.614 1.00 79.62 229 GLY A O 1
ATOM 1854 N N . HIS A 1 230 ? 2.801 -2.044 -22.049 1.00 84.75 230 HIS A N 1
ATOM 1855 C CA . HIS A 1 230 ? 3.840 -2.086 -21.010 1.00 84.75 230 HIS A CA 1
ATOM 1856 C C . HIS A 1 230 ? 3.672 -0.997 -19.944 1.00 84.75 230 HIS A C 1
ATOM 1858 O O . HIS A 1 230 ? 4.182 -1.160 -18.842 1.00 84.75 230 HIS A O 1
ATOM 1864 N N . HIS A 1 231 ? 2.926 0.080 -20.208 1.00 82.00 231 HIS A N 1
ATOM 1865 C CA . HIS A 1 231 ? 2.624 1.106 -19.202 1.00 82.00 231 HIS A CA 1
ATOM 1866 C C . HIS A 1 231 ? 1.681 0.614 -18.096 1.00 82.00 231 HIS A C 1
ATOM 1868 O O . HIS A 1 231 ? 1.599 1.233 -17.038 1.00 82.00 231 HIS A O 1
ATOM 1874 N N . ARG A 1 232 ? 0.974 -0.499 -18.322 1.00 76.81 232 ARG A N 1
ATOM 1875 C CA . ARG A 1 232 ? -0.039 -1.040 -17.401 1.00 76.81 232 ARG A CA 1
ATOM 1876 C C . ARG A 1 232 ? 0.520 -1.982 -16.347 1.00 76.81 232 ARG A C 1
ATOM 1878 O O . ARG A 1 232 ? -0.125 -2.201 -15.325 1.00 76.81 232 ARG A O 1
ATOM 1885 N N . VAL A 1 233 ? 1.687 -2.570 -16.596 1.00 75.50 233 VAL A N 1
ATOM 1886 C CA . VAL A 1 233 ? 2.273 -3.598 -15.731 1.00 75.50 233 VAL A CA 1
ATOM 1887 C C . VAL A 1 233 ? 3.650 -3.143 -15.289 1.00 75.50 233 VAL A C 1
ATOM 1889 O O . VAL A 1 233 ? 4.560 -3.018 -16.100 1.00 75.50 233 VAL A O 1
ATOM 1892 N N . ILE A 1 234 ? 3.815 -2.916 -13.987 1.00 79.31 234 ILE A N 1
ATOM 1893 C CA . ILE A 1 234 ? 5.121 -2.578 -13.422 1.00 79.31 234 ILE A CA 1
ATOM 1894 C C . ILE A 1 234 ? 5.975 -3.854 -13.357 1.00 79.31 234 ILE A C 1
ATOM 1896 O O . ILE A 1 234 ? 5.546 -4.819 -12.717 1.00 79.31 234 ILE A O 1
ATOM 1900 N N . PRO A 1 235 ? 7.187 -3.875 -13.938 1.00 80.44 235 PRO A N 1
ATOM 1901 C CA . PRO A 1 235 ? 8.133 -4.979 -13.789 1.00 80.44 235 PRO A CA 1
ATOM 1902 C C . PRO A 1 235 ? 8.490 -5.247 -12.323 1.00 80.44 235 PRO A C 1
ATOM 1904 O O . PRO A 1 235 ? 8.646 -4.310 -11.537 1.00 80.44 235 PRO A O 1
ATOM 1907 N N . LYS A 1 236 ? 8.666 -6.525 -11.961 1.00 75.44 236 LYS A N 1
ATOM 1908 C CA . LYS A 1 236 ? 8.920 -6.969 -10.574 1.00 75.44 236 LYS A CA 1
ATOM 1909 C C . LYS A 1 236 ? 10.114 -6.274 -9.920 1.00 75.44 236 LYS A C 1
ATOM 1911 O O . LYS A 1 236 ? 10.026 -5.872 -8.763 1.00 75.44 236 LYS A O 1
ATOM 1916 N N . SER A 1 237 ? 11.204 -6.082 -10.654 1.00 76.38 237 SER A N 1
ATOM 1917 C CA . SER A 1 237 ? 12.397 -5.368 -10.185 1.00 76.38 237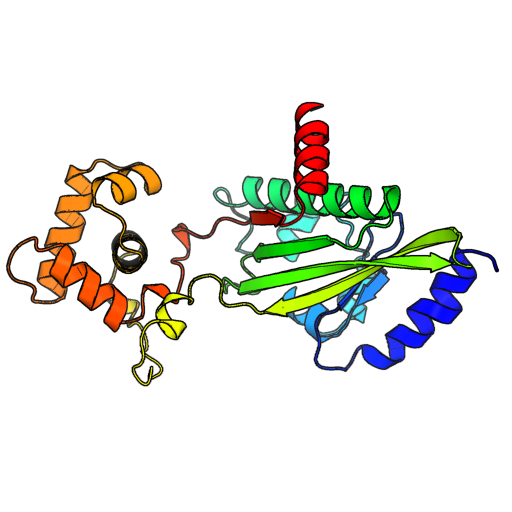 SER A CA 1
ATOM 1918 C C . SER A 1 237 ? 12.158 -3.896 -9.846 1.00 76.38 237 SER A C 1
ATOM 1920 O O . SER A 1 237 ? 12.854 -3.336 -8.995 1.00 76.38 237 SER A O 1
ATOM 1922 N N . LEU A 1 238 ? 11.167 -3.255 -10.473 1.00 76.00 238 LEU A N 1
ATOM 1923 C CA . LEU A 1 238 ? 10.795 -1.868 -10.185 1.00 76.00 238 LEU A CA 1
ATOM 1924 C C . LEU A 1 238 ? 9.811 -1.753 -9.022 1.00 76.00 238 LEU A C 1
ATOM 1926 O O . LEU A 1 238 ? 9.520 -0.636 -8.588 1.00 76.00 238 LEU A O 1
ATOM 1930 N N . TRP A 1 239 ? 9.329 -2.871 -8.471 1.00 77.56 239 TRP A N 1
ATOM 1931 C CA . TRP A 1 239 ? 8.433 -2.839 -7.323 1.00 77.56 239 TRP A CA 1
ATOM 1932 C C . TRP A 1 239 ? 9.149 -2.264 -6.108 1.00 77.56 239 TRP A C 1
ATOM 1934 O O . TRP A 1 239 ? 10.131 -2.800 -5.585 1.00 77.56 239 TRP A O 1
ATOM 1944 N N . LYS A 1 240 ? 8.620 -1.145 -5.627 1.00 78.06 240 LYS A N 1
ATOM 1945 C CA . LYS A 1 240 ? 9.069 -0.509 -4.397 1.00 78.06 240 LYS A CA 1
ATOM 1946 C C . LYS A 1 240 ? 7.844 -0.295 -3.516 1.00 78.06 240 LYS A C 1
ATOM 1948 O O . LYS A 1 240 ? 7.048 0.582 -3.840 1.00 78.06 240 LYS A O 1
ATOM 1953 N N . PRO A 1 241 ? 7.694 -1.079 -2.431 1.00 83.44 241 PRO A N 1
ATOM 1954 C CA . PRO A 1 241 ? 6.704 -0.817 -1.398 1.00 83.44 241 PRO A CA 1
ATOM 1955 C C . PRO A 1 241 ? 6.727 0.653 -0.995 1.00 83.44 241 PRO A C 1
ATOM 1957 O O . PRO A 1 241 ? 7.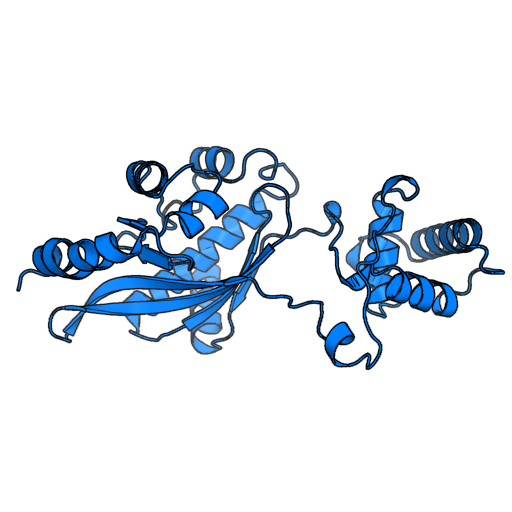778 1.164 -0.596 1.00 83.44 241 PRO A O 1
ATOM 1960 N N . CYS A 1 242 ? 5.604 1.351 -1.136 1.00 85.44 242 CYS A N 1
ATOM 1961 C CA . CYS A 1 242 ? 5.533 2.756 -0.763 1.00 85.44 242 CYS A CA 1
ATOM 1962 C C . CYS A 1 242 ? 4.114 3.200 -0.401 1.00 85.44 242 CYS A C 1
ATOM 1964 O O . CYS A 1 242 ? 3.118 2.567 -0.745 1.00 85.44 242 CYS A O 1
ATOM 1966 N N . VAL A 1 243 ? 4.070 4.293 0.358 1.00 90.00 243 VAL A N 1
ATOM 1967 C CA . VAL A 1 243 ? 2.856 4.998 0.764 1.00 90.00 243 VAL A CA 1
ATOM 1968 C C . VAL A 1 243 ? 2.951 6.397 0.174 1.00 90.00 243 VAL A C 1
ATOM 1970 O O . VAL A 1 243 ? 3.928 7.102 0.449 1.00 90.00 243 VAL A O 1
ATOM 1973 N N . ILE A 1 244 ? 1.955 6.802 -0.609 1.00 89.62 244 ILE A N 1
ATOM 1974 C CA . ILE A 1 244 ? 1.795 8.185 -1.064 1.00 89.62 244 ILE A CA 1
ATOM 1975 C C . ILE A 1 244 ? 0.669 8.808 -0.252 1.00 89.62 244 ILE A C 1
ATOM 1977 O O . ILE A 1 244 ? -0.481 8.396 -0.345 1.00 89.62 244 ILE A O 1
ATOM 1981 N N . ILE A 1 245 ? 1.002 9.802 0.558 1.00 90.75 245 ILE A N 1
ATOM 1982 C CA . ILE A 1 245 ? 0.055 10.453 1.464 1.00 90.75 245 ILE A CA 1
ATOM 1983 C C . ILE A 1 245 ? -0.422 11.733 0.794 1.00 90.75 245 ILE A C 1
ATOM 1985 O O . ILE A 1 245 ? 0.400 12.545 0.373 1.00 90.75 245 ILE A O 1
ATOM 1989 N N . THR A 1 246 ? -1.738 11.903 0.675 1.00 84.19 246 THR A N 1
ATOM 1990 C CA . THR A 1 246 ? -2.311 13.043 -0.054 1.00 84.19 246 THR A CA 1
ATOM 1991 C C . THR A 1 246 ? -2.480 14.283 0.824 1.00 84.19 246 THR A C 1
ATOM 1993 O O . THR A 1 246 ? -2.543 15.391 0.303 1.00 84.19 246 THR A O 1
ATOM 1996 N N . ASP A 1 247 ? -2.549 14.118 2.149 1.00 91.56 247 ASP A N 1
ATOM 1997 C CA . ASP A 1 247 ? -2.695 15.222 3.103 1.00 91.56 247 ASP A CA 1
ATOM 1998 C C . ASP A 1 247 ? -1.334 15.818 3.511 1.00 91.56 247 ASP A C 1
ATOM 2000 O O . ASP A 1 247 ? -0.457 15.135 4.047 1.00 91.56 247 ASP A O 1
ATOM 2004 N N . SER A 1 248 ? -1.158 17.122 3.281 1.00 92.81 248 SER A N 1
ATOM 2005 C CA . SER A 1 248 ? 0.111 17.822 3.516 1.00 92.81 248 SER A CA 1
ATOM 2006 C C . SER A 1 248 ? 0.475 17.959 4.999 1.00 92.81 248 SER A C 1
ATOM 2008 O O . SER A 1 248 ? 1.663 17.949 5.350 1.00 92.81 248 SER A O 1
ATOM 2010 N N . LYS A 1 249 ? -0.517 18.051 5.894 1.00 95.44 249 LYS A N 1
ATOM 2011 C CA . LYS A 1 249 ? -0.286 18.128 7.343 1.00 95.44 249 LYS A CA 1
ATOM 2012 C C . LYS A 1 249 ? 0.162 16.772 7.879 1.00 95.44 249 LYS A C 1
ATOM 2014 O O . LYS A 1 249 ? 1.106 16.726 8.668 1.00 95.44 249 LYS A O 1
ATOM 2019 N N . ALA A 1 250 ? -0.443 15.686 7.402 1.00 95.00 250 ALA A N 1
ATOM 2020 C CA . ALA A 1 250 ? -0.027 14.323 7.704 1.00 95.00 250 ALA A CA 1
ATOM 2021 C C . ALA A 1 250 ? 1.410 14.061 7.227 1.00 95.00 250 ALA A C 1
ATOM 2023 O O . ALA A 1 250 ? 2.231 13.567 8.000 1.00 95.00 250 ALA A O 1
ATOM 2024 N N . VAL A 1 251 ? 1.761 14.473 6.000 1.00 94.69 251 VAL A N 1
ATOM 2025 C CA . VAL A 1 251 ? 3.142 14.383 5.484 1.00 94.69 251 VAL A CA 1
ATOM 2026 C C . VAL A 1 251 ? 4.120 15.136 6.388 1.00 94.69 251 VAL A C 1
ATOM 2028 O O . VAL A 1 251 ? 5.160 14.597 6.766 1.00 94.69 251 VAL A O 1
ATOM 2031 N N . SER A 1 252 ? 3.774 16.363 6.778 1.00 95.31 252 SER A N 1
ATOM 2032 C CA . SER A 1 252 ? 4.617 17.194 7.646 1.00 95.31 252 SER A CA 1
ATOM 2033 C C . SER A 1 252 ? 4.817 16.561 9.027 1.00 95.31 252 SER A C 1
ATOM 2035 O O . SER A 1 252 ? 5.936 16.533 9.540 1.00 95.31 252 SER A O 1
ATOM 2037 N N . TYR A 1 253 ? 3.749 16.008 9.614 1.00 95.81 253 TYR A N 1
ATOM 2038 C CA . TYR A 1 253 ? 3.809 15.259 10.869 1.00 95.81 253 TYR A CA 1
ATOM 2039 C C . TYR A 1 253 ? 4.752 14.057 10.753 1.00 95.81 253 TYR A C 1
ATOM 2041 O O . TYR A 1 253 ? 5.674 13.924 11.555 1.00 95.81 253 TYR A O 1
ATOM 2049 N N . ILE A 1 254 ? 4.565 13.222 9.731 1.00 94.69 254 ILE A N 1
ATOM 2050 C CA . ILE A 1 254 ? 5.337 11.990 9.538 1.00 94.69 254 ILE A CA 1
ATOM 2051 C C . ILE A 1 254 ? 6.815 12.299 9.321 1.00 94.69 254 ILE A C 1
ATOM 2053 O O . ILE A 1 254 ? 7.657 11.692 9.974 1.00 94.69 254 ILE A O 1
ATOM 2057 N N . ASN A 1 255 ? 7.145 13.268 8.465 1.00 94.12 255 ASN A N 1
ATOM 2058 C CA . ASN A 1 255 ? 8.535 13.657 8.223 1.00 94.12 255 ASN A CA 1
ATOM 2059 C C . ASN A 1 255 ? 9.224 14.134 9.508 1.00 94.12 255 ASN A C 1
ATOM 2061 O O . ASN A 1 255 ? 10.374 13.779 9.758 1.00 94.12 255 ASN A O 1
ATOM 2065 N N . ARG A 1 256 ? 8.510 14.883 10.357 1.00 95.81 256 ARG A N 1
ATOM 2066 C CA . ARG A 1 256 ? 9.027 15.309 11.660 1.00 95.81 256 ARG A CA 1
ATOM 2067 C C . ARG A 1 256 ? 9.250 14.132 12.607 1.00 95.81 256 ARG A C 1
ATOM 2069 O O . ARG A 1 256 ? 10.270 14.108 13.282 1.00 95.81 256 ARG A O 1
ATOM 2076 N N . GLU A 1 257 ? 8.320 13.181 12.691 1.00 95.19 257 GLU A N 1
ATOM 2077 C CA . GLU A 1 257 ? 8.494 12.004 13.556 1.00 95.19 257 GLU A CA 1
ATOM 2078 C C . GLU A 1 257 ? 9.612 11.078 13.055 1.00 95.19 257 GLU A C 1
ATOM 2080 O O . GLU A 1 257 ? 10.358 10.529 13.862 1.00 95.19 257 GLU A O 1
ATOM 2085 N N . LEU A 1 258 ? 9.788 10.953 11.735 1.00 91.81 258 LEU A N 1
ATOM 2086 C CA . LEU A 1 258 ? 10.892 10.196 11.142 1.00 91.81 258 LEU A CA 1
ATOM 2087 C C . LEU A 1 258 ? 12.262 10.825 11.433 1.00 91.81 258 LEU A C 1
ATOM 2089 O O . LEU A 1 258 ? 13.218 10.085 11.624 1.00 91.81 258 LEU A O 1
ATOM 2093 N N . ALA A 1 259 ? 12.353 12.156 11.506 1.00 91.06 259 ALA A N 1
ATOM 2094 C CA . ALA A 1 259 ? 13.599 12.876 11.781 1.00 91.06 259 ALA A CA 1
ATOM 2095 C C . ALA A 1 259 ? 14.066 12.814 13.250 1.00 91.06 259 ALA A C 1
ATOM 2097 O O . ALA A 1 259 ? 15.156 13.281 13.560 1.00 91.06 259 ALA A O 1
ATOM 2098 N N . LYS A 1 260 ? 13.246 12.282 14.169 1.00 88.00 260 LYS A N 1
ATOM 2099 C CA . LYS A 1 260 ? 13.608 12.124 15.592 1.00 88.00 260 LYS A CA 1
ATOM 2100 C C . LYS A 1 260 ? 14.396 10.839 15.889 1.00 88.00 260 LYS A C 1
ATOM 2102 O O . LYS A 1 260 ? 14.778 10.638 17.039 1.00 88.00 260 LYS A O 1
ATOM 2107 N N . LYS A 1 261 ? 14.565 9.960 14.898 1.00 59.97 261 LYS A N 1
ATOM 2108 C CA . LYS A 1 261 ? 15.398 8.750 14.967 1.00 59.97 261 LYS A CA 1
ATOM 2109 C C . LYS A 1 261 ? 16.770 9.025 14.376 1.00 59.97 261 LYS A C 1
ATOM 2111 O O . LYS A 1 261 ? 17.730 8.445 14.919 1.00 59.97 261 LYS A O 1
#

Foldseek 3Di:
DPLVCCCVVPVQVVLVVCQAPDFWKFKAFPQQFTQFTHQNNCVLQPHRGGVVRNVVRDHLVVLVPPVVVCVRQPVCCDPQAVVLSSVLSLLVNLLQVVCQVPQDWWWKWWWDCRVNATWIKIKIWGFDDDVNPHRGIIMITIDTDQVLCVVVVVPPDPDDPQDQPPPPDDLLLLLLLQCLLVVDDLVRSCVLVVHDSVVSQVSLQVQCVVVVNPGSPSNVSNVVSNSSPSSRGDRPSSRRGHMGTPDPVSVVSSVVVVVVD

Radius of gyration: 21.68 Å; chains: 1; bounding box: 48×36×66 Å